Protein 1EVY (pdb70)

Foldseek 3Di:
DLAFAAEAEEEEEDPALQSQLLQLLLVQRYQAYEYADQDPVQLVVDVVQCHNCPHHPPFRHDPRYGYDNDPCVRCPRHLEYEYAPEPACQLVCCVPPCPVVLVCCVVVVRQYEYEHAFAHQPPRHTVQVSVCVRHPLLSYKYKAFACDRNCSNVLAADEIEIEGLPQVSRVNVQSNSQHPVRRYHYHTDHFPLLLRLQRQLLLLLLLLLLLCVLQPHDDVVLVVSLVLQLVLSVQLCVLVPTPSPCSPPRSRSRNSSNSNPPCVAPSNVNSSCLSVPDAQVVVVCPDRSSLVRLPSVVVSCVVSVRDRLSSVLSNCVNPVVDRSVVSVVVSVPPDDDDSPDDDPPD

Organism: Leishmania mexicana (NCBI:txid5665)

Secondary structure (DSSP, 8-state):
------EEEEEEE--SHHHHHHHHHHTTTEEEEEEE-S-HHHHHHHHHHTB-TTTSTTPBPPTTEEEES-HHHHHTT-SSEEE---HHHHHHHHHHH-HHHHHHHHHHT--EEE---S--TTT---HHHHHTTTS-GGGEEEEESS--HHHHHTT--EEEEEE-SSHHHHHHHHHHHS-TTSSEEEEEES-HHHHHHHHHHHHHHHHHHHHHHHTT--HHHHHHHHHHHHHHHHHHHHHTT---TTTTSIIIIIHHHHHHT-TTSHHHHHHHHHHTT--HHHHH----HHHHHHHHHHHHHHHHT---HHHHHHHHHHHS---HHHHHHHHGGG-S-------S--

Structure (mmCIF, N/CA/C/O backbone):
data_1EVY
#
_entry.id   1EVY
#
_cell.length_a   70.320
_cell.length_b   70.320
_cell.length_c   210.115
_cell.angle_alpha   90.00
_cell.angle_beta   90.00
_cell.angle_gamma   90.00
#
_symmetry.space_group_name_H-M   'P 41 21 2'
#
loop_
_entity.id
_entity.type
_entity.pdbx_description
1 polymer 'GLYCEROL-3-PHOSPHATE DEHYDROGENASE'
2 non-polymer PENTADECANE
3 water water
#
loop_
_atom_site.group_PDB
_atom_site.id
_atom_site.type_symbol
_atom_site.label_atom_id
_atom_site.label_alt_id
_atom_site.label_comp_id
_atom_site.label_asym_id
_atom_site.label_entity_id
_atom_site.label_seq_id
_atom_site.pdbx_PDB_ins_code
_atom_site.Cartn_x
_atom_site.Cartn_y
_atom_site.Cartn_z
_atom_site.occupancy
_atom_site.B_iso_or_equiv
_atom_site.auth_seq_id
_atom_site.auth_comp_id
_atom_site.auth_asym_id
_atom_site.auth_atom_id
_atom_site.pdbx_PDB_model_num
ATOM 1 N N . LYS A 1 9 ? 70.856 45.190 19.728 1.00 91.03 9 LYS A N 1
ATOM 2 C CA . LYS A 1 9 ? 70.537 43.963 20.463 1.00 88.61 9 LYS A CA 1
ATOM 3 C C . LYS A 1 9 ? 69.213 43.312 20.021 1.00 79.02 9 LYS A C 1
ATOM 4 O O . LYS A 1 9 ? 68.114 43.794 20.356 1.00 71.18 9 LYS A O 1
ATOM 7 N N . ASP A 1 10 ? 69.330 42.203 19.271 1.00 74.42 10 ASP A N 1
ATOM 8 C CA . ASP A 1 10 ? 68.153 41.487 18.788 1.00 76.63 10 ASP A CA 1
ATOM 9 C C . ASP A 1 10 ? 67.613 40.509 19.816 1.00 74.78 10 ASP A C 1
ATOM 10 O O . ASP A 1 10 ? 66.674 39.739 19.533 1.00 79.93 10 ASP A O 1
ATOM 15 N N . GLU A 1 11 ? 68.224 40.589 20.998 1.00 53.77 11 GLU A N 1
ATOM 16 C CA . GLU A 1 11 ? 67.890 39.761 22.128 1.00 50.27 11 GLU A CA 1
ATOM 17 C C . GLU A 1 11 ? 66.594 40.206 22.792 1.00 36.14 11 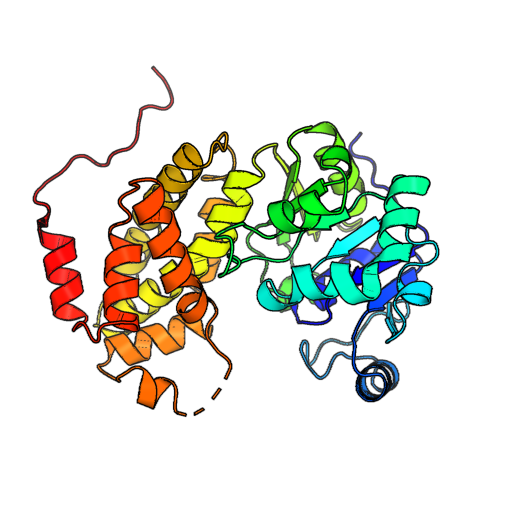GLU A C 1
ATOM 18 O O . GLU A 1 11 ? 66.417 41.347 23.236 1.00 39.98 11 GLU A O 1
ATOM 24 N N . LEU A 1 12 ? 65.641 39.291 22.899 1.00 31.09 12 LEU A N 1
ATOM 25 C CA . LEU A 1 12 ? 64.365 39.670 23.494 1.00 34.86 12 LEU A CA 1
ATOM 26 C C . LEU A 1 12 ? 64.505 40.054 24.955 1.00 43.51 12 LEU A C 1
ATOM 27 O O . LEU A 1 12 ? 65.514 39.757 25.559 1.00 45.95 12 LEU A O 1
ATOM 32 N N . LEU A 1 13 ? 63.455 40.642 25.513 1.00 34.74 13 LEU A N 1
ATOM 33 C CA . LEU A 1 13 ? 63.432 40.979 26.895 1.00 33.65 13 LEU A CA 1
ATOM 34 C C . LEU A 1 13 ? 62.196 40.402 27.438 1.00 36.20 13 LEU A C 1
ATOM 35 O O . LEU A 1 13 ? 61.130 40.568 26.839 1.00 31.28 13 LEU A O 1
ATOM 40 N N . TYR A 1 14 ? 62.351 39.719 28.588 1.00 34.65 14 TYR A N 1
ATOM 41 C CA . TYR A 1 14 ? 61.214 39.099 29.292 1.00 28.82 14 TYR A CA 1
ATOM 42 C C . TYR A 1 14 ? 60.963 39.879 30.564 1.00 36.02 14 TYR A C 1
ATOM 43 O O . TYR A 1 14 ? 61.913 40.378 31.131 1.00 39.64 14 TYR A O 1
ATOM 52 N N . LEU A 1 15 ? 59.736 39.941 31.026 1.00 33.75 15 LEU A N 1
ATOM 53 C CA . LEU A 1 15 ? 59.439 40.706 32.213 1.00 35.45 15 LEU A CA 1
ATOM 54 C C . LEU A 1 15 ? 58.597 39.908 33.198 1.00 38.80 15 LEU A C 1
ATOM 55 O O . LEU A 1 15 ? 58.054 38.825 32.866 1.00 36.83 15 LEU A O 1
ATOM 60 N N . ASN A 1 16 ? 58.422 40.487 34.427 1.00 32.12 16 ASN A N 1
ATOM 61 C CA . ASN A 1 16 ? 57.562 39.869 35.437 1.00 29.91 16 ASN A CA 1
ATOM 62 C C . ASN A 1 16 ? 56.136 40.227 35.263 1.00 36.36 16 ASN A C 1
ATOM 63 O O . ASN A 1 16 ? 55.205 39.346 35.381 1.00 40.61 16 ASN A O 1
ATOM 68 N N . LYS A 1 17 ? 55.942 41.556 34.984 1.00 32.95 17 LYS A N 1
ATOM 69 C CA . LYS A 1 17 ? 54.533 41.908 34.871 1.00 34.06 17 LYS A CA 1
ATOM 70 C C . LYS A 1 17 ? 54.305 43.006 33.819 1.00 27.15 17 LYS A C 1
ATOM 71 O O . LYS A 1 17 ? 55.228 43.780 33.556 1.00 28.58 17 LYS A O 1
ATOM 77 N N . ALA A 1 18 ? 53.083 42.953 33.305 1.00 28.79 18 ALA A N 1
ATOM 78 C CA . ALA A 1 18 ? 52.620 43.909 32.350 1.00 35.60 18 ALA A CA 1
ATOM 79 C C . ALA A 1 18 ? 51.172 44.091 32.607 1.00 29.86 18 ALA A C 1
ATOM 80 O O . ALA A 1 18 ? 50.473 43.158 33.032 1.00 31.98 18 ALA A O 1
ATOM 82 N N . VAL A 1 19 ? 50.697 45.324 32.354 1.00 23.27 19 VAL A N 1
ATOM 83 C CA . VAL A 1 19 ? 49.253 45.493 32.531 1.00 25.01 19 VAL A CA 1
ATOM 84 C C . VAL A 1 19 ? 48.734 46.198 31.248 1.00 24.67 19 VAL A C 1
ATOM 85 O O . VAL A 1 19 ? 49.472 47.005 30.609 1.00 30.51 19 VAL A O 1
ATOM 89 N N . VAL A 1 20 ? 47.498 45.912 30.981 1.00 24.07 20 VAL A N 1
ATOM 90 C CA . VAL A 1 20 ? 46.850 46.452 29.860 1.00 26.05 20 VAL A CA 1
ATOM 91 C C . VAL A 1 20 ? 45.608 47.138 30.340 1.00 31.54 20 VAL A C 1
ATOM 92 O O . VAL A 1 20 ? 44.709 46.444 30.791 1.00 31.53 20 VAL A O 1
ATOM 96 N N . PHE A 1 21 ? 45.526 48.477 30.171 1.00 29.29 21 PHE A N 1
ATOM 97 C CA . PHE A 1 21 ? 44.290 49.156 30.493 1.00 30.42 21 PHE A CA 1
ATOM 98 C C . PHE A 1 21 ? 43.416 49.186 29.234 1.00 36.88 21 PHE A C 1
ATOM 99 O O . PHE A 1 21 ? 43.665 49.916 28.230 1.00 35.52 21 PHE A O 1
ATOM 107 N N . GLY A 1 22 ? 42.354 48.412 29.253 1.00 34.49 22 GLY A N 1
ATOM 108 C CA . GLY A 1 22 ? 41.474 48.362 28.082 1.00 37.80 22 GLY A CA 1
ATOM 109 C C . GLY A 1 22 ? 41.308 46.866 27.747 1.00 43.25 22 GLY A C 1
ATOM 110 O O . GLY A 1 22 ? 42.279 46.129 27.527 1.00 39.86 22 GLY A O 1
ATOM 111 N N . SER A 1 23 ? 40.065 46.416 27.790 1.00 34.34 23 SER A N 1
ATOM 112 C CA . SER A 1 23 ? 39.752 45.022 27.673 1.00 35.74 23 SER A CA 1
ATOM 113 C C . SER A 1 23 ? 39.004 44.671 26.411 1.00 41.68 23 SER A C 1
ATOM 114 O O . SER A 1 23 ? 38.269 43.670 26.373 1.00 41.72 23 SER A O 1
ATOM 117 N N . GLY A 1 24 ? 39.127 45.483 25.367 1.00 37.05 24 GLY A N 1
ATOM 118 C CA . GLY A 1 24 ? 38.389 45.106 24.154 1.00 36.41 24 GLY A CA 1
ATOM 119 C C . GLY A 1 24 ? 39.221 44.066 23.403 1.00 35.56 24 GLY A C 1
ATOM 120 O O . GLY A 1 24 ? 40.278 43.611 23.886 1.00 32.23 24 GLY A O 1
ATOM 121 N N . ALA A 1 25 ? 38.788 43.727 22.193 1.00 34.11 25 ALA A N 1
ATOM 122 C CA . ALA A 1 25 ? 39.505 42.733 21.390 1.00 30.58 25 ALA A CA 1
ATOM 123 C C . ALA A 1 25 ? 41.014 42.887 21.235 1.00 27.47 25 ALA A C 1
ATOM 124 O O . ALA A 1 25 ? 41.865 41.988 21.472 1.00 32.09 25 ALA A O 1
ATOM 126 N N . PHE A 1 26 ? 41.424 44.099 20.827 1.00 23.34 26 PHE A N 1
ATOM 127 C CA . PHE A 1 26 ? 42.847 44.318 20.611 1.00 24.07 26 PHE A CA 1
ATOM 128 C C . PHE A 1 26 ? 43.668 44.277 21.899 1.00 24.05 26 PHE A C 1
ATOM 129 O O . PHE A 1 26 ? 44.792 43.731 21.928 1.00 27.86 26 PHE A O 1
ATOM 137 N N . GLY A 1 27 ? 43.083 44.914 22.979 1.00 26.31 27 GLY A N 1
ATOM 138 C CA . GLY A 1 27 ? 43.796 44.902 24.241 1.00 24.91 27 GLY A CA 1
ATOM 139 C C . GLY A 1 27 ? 43.951 43.445 24.692 1.00 28.09 27 GLY A C 1
ATOM 140 O O . GLY A 1 27 ? 45.028 42.999 25.075 1.00 31.75 27 GLY A O 1
ATOM 141 N N . THR A 1 28 ? 42.868 42.694 24.632 1.00 27.73 28 THR A N 1
ATOM 142 C CA . THR A 1 28 ? 42.961 41.283 24.987 1.00 29.04 28 THR A CA 1
ATOM 143 C C . THR A 1 28 ? 43.962 40.535 24.060 1.00 39.68 28 THR A C 1
ATOM 144 O O . THR A 1 28 ? 44.832 39.742 24.537 1.00 32.29 28 THR A O 1
ATOM 148 N N . ALA A 1 29 ? 43.925 40.822 22.718 1.00 27.60 29 ALA A N 1
ATOM 149 C CA . ALA A 1 29 ? 44.883 40.099 21.879 1.00 26.61 29 ALA A CA 1
ATOM 150 C C . ALA A 1 29 ? 46.277 40.394 22.301 1.00 25.51 29 ALA A C 1
ATOM 151 O O . ALA A 1 29 ? 47.179 39.560 22.256 1.00 27.66 29 ALA A O 1
ATOM 153 N N . LEU A 1 30 ? 46.494 41.689 22.652 1.00 25.57 30 LEU A N 1
ATOM 154 C CA . LEU A 1 30 ? 47.815 42.104 23.077 1.00 26.28 30 LEU A CA 1
ATOM 155 C C . LEU A 1 30 ? 48.295 41.507 24.410 1.00 25.70 30 LEU A C 1
ATOM 156 O O . LEU A 1 30 ? 49.515 41.315 24.672 1.00 26.52 30 LEU A O 1
ATOM 161 N N . ALA A 1 31 ? 47.322 41.172 25.235 1.00 28.48 31 ALA A N 1
ATOM 162 C CA . ALA A 1 31 ? 47.612 40.491 26.538 1.00 32.99 31 ALA A CA 1
ATOM 163 C C . ALA A 1 31 ? 48.138 39.093 26.213 1.00 31.68 31 ALA A C 1
ATOM 164 O O . ALA A 1 31 ? 49.147 38.584 26.759 1.00 31.21 31 ALA A O 1
ATOM 166 N N . MET A 1 32 ? 47.433 38.518 25.213 1.00 26.63 32 MET A N 1
ATOM 167 C CA . MET A 1 32 ? 47.858 37.204 24.744 1.00 25.55 32 MET A CA 1
ATOM 168 C C . MET A 1 32 ? 49.296 37.244 24.318 1.00 28.02 32 MET A C 1
ATOM 169 O O . MET A 1 32 ? 50.070 36.382 24.689 1.00 25.86 32 MET A O 1
ATOM 174 N N . VAL A 1 33 ? 49.660 38.303 23.543 1.00 26.53 33 VAL A N 1
ATOM 175 C CA . VAL A 1 33 ? 51.032 38.424 23.129 1.00 23.97 33 VAL A CA 1
ATOM 176 C C . VAL A 1 33 ? 51.928 38.556 24.342 1.00 29.59 33 VAL A C 1
ATOM 177 O O . VAL A 1 33 ? 52.987 37.970 24.440 1.00 28.31 33 VAL A O 1
ATOM 181 N N . LEU A 1 34 ? 51.555 39.422 25.237 1.00 35.33 34 LEU A N 1
ATOM 182 C CA . LEU A 1 34 ? 52.423 39.655 26.383 1.00 35.22 34 LEU A CA 1
ATOM 183 C C . LEU A 1 34 ? 52.474 38.424 27.286 1.00 32.69 34 LEU A C 1
ATOM 184 O O . LEU A 1 34 ? 53.468 38.184 27.939 1.00 30.68 34 LEU A O 1
ATOM 189 N N . SER A 1 35 ? 51.404 37.674 27.315 1.00 27.17 35 SER A N 1
ATOM 190 C CA . SER A 1 35 ? 51.488 36.509 28.181 1.00 31.06 35 SER A CA 1
ATOM 191 C C . SER A 1 35 ? 52.651 35.606 27.868 1.00 32.73 35 SER A C 1
ATOM 192 O O . SER A 1 35 ? 52.984 34.735 28.637 1.00 33.25 35 SER A O 1
ATOM 195 N N . LYS A 1 36 ? 53.319 35.802 26.754 1.00 33.59 36 LYS A N 1
ATOM 196 C CA . LYS A 1 36 ? 54.467 34.953 26.363 1.00 35.88 36 LYS A CA 1
ATOM 197 C C . LYS A 1 36 ? 55.778 35.596 26.603 1.00 31.00 36 LYS A C 1
ATOM 198 O O . LYS A 1 36 ? 56.817 35.038 26.273 1.00 26.36 36 LYS A O 1
ATOM 204 N N . LYS A 1 37 ? 55.740 36.817 27.130 1.00 27.59 37 LYS A N 1
ATOM 205 C CA . LYS A 1 37 ? 57.011 37.467 27.335 1.00 27.18 37 LYS A CA 1
ATOM 206 C C . LYS A 1 37 ? 57.139 37.983 28.763 1.00 28.09 37 LYS A C 1
ATOM 207 O O . LYS A 1 37 ? 58.185 38.446 29.117 1.00 30.20 37 LYS A O 1
ATOM 213 N N . CYS A 1 38 ? 56.005 37.876 29.484 1.00 35.89 38 CYS A N 1
ATOM 214 C CA . CYS A 1 38 ? 55.766 38.328 30.837 1.00 37.38 38 CYS A CA 1
ATOM 215 C C . CYS A 1 38 ? 55.177 37.250 31.737 1.00 40.18 38 CYS A C 1
ATOM 216 O O . CYS A 1 38 ? 54.100 36.728 31.472 1.00 40.56 38 CYS A O 1
ATOM 219 N N . ARG A 1 39 ? 55.791 37.033 32.889 1.00 34.48 39 ARG A N 1
ATOM 220 C CA . ARG A 1 39 ? 55.225 36.054 33.787 1.00 29.31 39 ARG A CA 1
ATOM 221 C C . ARG A 1 39 ? 53.781 36.314 34.106 1.00 32.29 39 ARG A C 1
ATOM 222 O O . ARG A 1 39 ? 52.860 35.448 34.090 1.00 32.88 39 ARG A O 1
ATOM 230 N N . GLU A 1 40 ? 53.520 37.587 34.363 1.00 32.08 40 GLU A N 1
ATOM 231 C CA . GLU A 1 40 ? 52.146 37.840 34.698 1.00 32.00 40 GLU A CA 1
ATOM 232 C C . GLU A 1 40 ? 51.562 38.992 33.880 1.00 34.38 40 GLU A C 1
ATOM 233 O O . GLU A 1 40 ? 52.250 39.936 33.602 1.00 30.17 40 GLU A O 1
ATOM 239 N N . VAL A 1 41 ? 50.277 38.935 33.606 1.00 35.29 41 VAL A N 1
ATOM 240 C CA . VAL A 1 41 ? 49.684 40.008 32.860 1.00 32.84 41 VAL A CA 1
ATOM 241 C C . VAL A 1 41 ? 48.320 40.373 33.374 1.00 31.13 41 VAL A C 1
ATOM 242 O O . VAL A 1 41 ? 47.394 39.537 33.409 1.00 36.78 41 VAL A O 1
ATOM 246 N N . CYS A 1 42 ? 48.143 41.657 33.682 1.00 30.18 42 CYS A N 1
ATOM 247 C CA . CYS A 1 42 ? 46.778 41.979 34.058 1.00 38.36 42 CYS A CA 1
ATOM 248 C C . CYS A 1 42 ? 46.155 42.858 33.000 1.00 32.55 42 CYS A C 1
ATOM 249 O O . CYS A 1 42 ? 46.801 43.736 32.452 1.00 38.50 42 CYS A O 1
ATOM 252 N N . VAL A 1 43 ? 44.882 42.700 32.917 1.00 26.40 43 VAL A N 1
ATOM 253 C CA . VAL A 1 43 ? 44.069 43.436 32.072 1.00 32.49 43 VAL A CA 1
ATOM 254 C C . VAL A 1 43 ? 42.987 44.130 32.905 1.00 45.69 43 VAL A C 1
ATOM 255 O O . VAL A 1 43 ? 42.110 43.450 33.439 1.00 42.11 43 VAL A O 1
ATOM 259 N N . TRP A 1 44 ? 43.023 45.484 32.960 1.00 41.87 44 TRP A N 1
ATOM 260 C CA . TRP A 1 44 ? 42.044 46.301 33.682 1.00 38.23 44 TRP A CA 1
ATOM 261 C C . TRP A 1 44 ? 40.713 46.450 32.957 1.00 39.04 44 TRP A C 1
ATOM 262 O O . TRP A 1 44 ? 40.654 46.792 31.786 1.00 39.33 44 TRP A O 1
ATOM 273 N N . HIS A 1 45 ? 39.611 46.171 33.615 1.00 32.87 45 HIS A N 1
ATOM 274 C CA . HIS A 1 45 ? 38.294 46.306 33.050 1.00 34.41 45 HIS A CA 1
ATOM 275 C C . HIS A 1 45 ? 37.354 46.852 34.145 1.00 57.52 45 HIS A C 1
ATOM 276 O O . HIS A 1 45 ? 37.243 46.246 35.177 1.00 61.35 45 HIS A O 1
ATOM 283 N N . MET A 1 46 ? 36.711 48.004 33.956 1.00 61.81 46 MET A N 1
ATOM 284 C CA . MET A 1 46 ? 35.839 48.656 34.933 1.00 64.32 46 MET A CA 1
ATOM 285 C C . MET A 1 46 ? 34.779 47.826 35.663 1.00 60.97 46 MET A C 1
ATOM 286 O O . MET A 1 46 ? 34.747 47.922 36.875 1.00 65.28 46 MET A O 1
ATOM 291 N N . ASN A 1 47 ? 33.913 47.045 34.989 1.00 45.48 47 ASN A N 1
ATOM 292 C CA . ASN A 1 47 ? 32.911 46.230 35.675 1.00 44.82 47 ASN A CA 1
ATOM 293 C C . ASN A 1 47 ? 33.439 44.922 36.319 1.00 56.22 47 ASN A C 1
ATOM 294 O O . ASN A 1 47 ? 33.809 43.916 35.669 1.00 53.31 47 ASN A O 1
ATOM 299 N N . GLU A 1 48 ? 33.405 44.920 37.654 1.00 61.31 48 GLU A N 1
ATOM 300 C CA . GLU A 1 48 ? 33.847 43.797 38.492 1.00 57.17 48 GLU A CA 1
ATOM 301 C C . GLU A 1 48 ? 33.021 42.591 38.193 1.00 50.58 48 GLU A C 1
ATOM 302 O O . GLU A 1 48 ? 33.430 41.445 38.061 1.00 48.71 48 GLU A O 1
ATOM 308 N N . GLU A 1 49 ? 31.783 42.862 38.103 1.00 43.87 49 GLU A N 1
ATOM 309 C CA . GLU A 1 49 ? 31.018 41.707 37.842 1.00 51.88 49 GLU A CA 1
ATOM 310 C C . GLU A 1 49 ? 31.472 40.977 36.578 1.00 61.27 49 GLU A C 1
ATOM 311 O O . GLU A 1 49 ? 31.485 39.744 36.573 1.00 59.16 49 GLU A O 1
ATOM 317 N N . GLU A 1 50 ? 31.825 41.774 35.524 1.00 57.34 50 GLU A N 1
ATOM 318 C CA . GLU A 1 50 ? 32.297 41.334 34.205 1.00 47.59 50 GLU A CA 1
ATOM 319 C C . GLU A 1 50 ? 33.667 40.767 34.346 1.00 47.52 50 GLU A C 1
ATOM 320 O O . GLU A 1 50 ? 33.963 39.684 33.807 1.00 50.31 50 GLU A O 1
ATOM 326 N N . VAL A 1 51 ? 34.476 41.450 35.153 1.00 42.32 51 VAL A N 1
ATOM 327 C CA . VAL A 1 51 ? 35.788 40.905 35.425 1.00 40.22 51 VAL A CA 1
ATOM 328 C C . VAL A 1 51 ? 35.675 39.465 35.910 1.00 55.34 51 VAL A C 1
ATOM 329 O O . VAL A 1 51 ? 36.563 38.655 35.718 1.00 56.55 51 VAL A O 1
ATOM 333 N N . ARG A 1 52 ? 34.566 39.140 36.573 1.00 58.71 52 ARG A N 1
ATOM 334 C CA . ARG A 1 52 ? 34.359 37.811 37.139 1.00 60.44 52 ARG A CA 1
ATOM 335 C C . ARG A 1 52 ? 34.032 36.738 36.149 1.00 54.66 52 ARG A C 1
ATOM 336 O O . ARG A 1 52 ? 34.648 35.650 36.091 1.00 45.69 52 ARG A O 1
ATOM 344 N N . LEU A 1 53 ? 32.985 37.096 35.444 1.00 44.94 53 LEU A N 1
ATOM 345 C CA . LEU A 1 53 ? 32.498 36.259 34.437 1.00 47.55 53 LEU A CA 1
ATOM 346 C C . LEU A 1 53 ? 33.643 35.853 33.542 1.00 57.14 53 LEU A C 1
ATOM 347 O O . LEU A 1 53 ? 33.808 34.687 33.214 1.00 59.43 53 LEU A O 1
ATOM 352 N N . VAL A 1 54 ? 34.422 36.836 33.137 1.00 50.51 54 VAL A N 1
ATOM 353 C CA . VAL A 1 54 ? 35.534 36.550 32.246 1.00 49.23 54 VAL A CA 1
ATOM 354 C C . VAL A 1 54 ? 36.583 35.652 32.883 1.00 50.25 54 VAL A C 1
ATOM 355 O O . VAL A 1 54 ? 37.065 34.668 32.339 1.00 51.88 54 VAL A O 1
ATOM 359 N N . ASN A 1 55 ? 37.007 35.995 34.046 1.00 52.90 55 ASN A N 1
ATOM 360 C CA . ASN A 1 55 ? 38.029 35.165 34.649 1.00 53.37 55 ASN A CA 1
ATOM 361 C C . ASN A 1 55 ? 37.488 33.759 34.946 1.00 59.00 55 ASN A C 1
ATOM 362 O O . ASN A 1 55 ? 38.275 32.801 35.055 1.00 50.13 55 ASN A O 1
ATOM 367 N N . GLU A 1 56 ? 36.161 33.638 35.127 1.00 59.66 56 GLU A N 1
ATOM 368 C CA . GLU A 1 56 ? 35.685 32.306 35.413 1.00 65.88 56 GLU A CA 1
ATOM 369 C C . GLU A 1 56 ? 35.891 31.523 34.151 1.00 67.31 56 GLU A C 1
ATOM 370 O O . GLU A 1 56 ? 36.563 30.489 34.118 1.00 69.88 56 GLU A O 1
ATOM 376 N N . LYS A 1 57 ? 35.286 32.071 33.113 1.00 55.62 57 LYS A N 1
ATOM 377 C CA . LYS A 1 57 ? 35.344 31.444 31.829 1.00 50.48 57 LYS A CA 1
ATOM 378 C C . LYS A 1 57 ? 36.730 31.220 31.231 1.00 49.46 57 LYS A C 1
ATOM 379 O O . LYS A 1 57 ? 36.796 30.385 30.343 1.00 58.50 57 LYS A O 1
ATOM 385 N N . ARG A 1 58 ? 37.812 31.903 31.678 1.00 43.45 58 ARG A N 1
ATOM 386 C CA . ARG A 1 58 ? 39.129 31.753 31.042 1.00 41.34 58 ARG A CA 1
ATOM 387 C C . ARG A 1 58 ? 39.119 32.287 29.578 1.00 47.38 58 ARG A C 1
ATOM 388 O O . ARG A 1 58 ? 39.966 31.921 28.745 1.00 47.60 58 ARG A O 1
ATOM 396 N N . GLU A 1 59 ? 38.114 33.128 29.265 1.00 40.42 59 GLU A N 1
ATOM 397 C CA . GLU A 1 59 ? 37.908 33.691 27.956 1.00 36.53 59 GLU A CA 1
ATOM 398 C C . GLU A 1 59 ? 37.196 35.052 28.009 1.00 46.98 59 GLU A C 1
ATOM 399 O O . GLU A 1 59 ? 36.288 35.238 28.779 1.00 50.53 59 GLU A O 1
ATOM 405 N N . ASN A 1 60 ? 37.589 36.055 27.204 1.00 42.66 60 ASN A N 1
ATOM 406 C CA . ASN A 1 60 ? 36.896 37.336 27.201 1.00 33.53 60 ASN A CA 1
ATOM 407 C C . ASN A 1 60 ? 35.663 37.208 26.349 1.00 44.51 60 ASN A C 1
ATOM 408 O O . ASN A 1 60 ? 35.680 37.474 25.137 1.00 46.83 60 ASN A O 1
ATOM 413 N N . VAL A 1 61 ? 34.564 36.795 26.971 1.00 45.59 61 VAL A N 1
ATOM 414 C CA . VAL A 1 61 ? 33.345 36.602 26.200 1.00 48.85 61 VAL A CA 1
ATOM 415 C C . VAL A 1 61 ? 32.675 37.867 25.836 1.00 53.81 61 VAL A C 1
ATOM 416 O O . VAL A 1 61 ? 31.669 37.874 25.133 1.00 50.51 61 VAL A O 1
ATOM 420 N N . LEU A 1 62 ? 33.224 38.933 26.352 1.00 52.58 62 LEU A N 1
ATOM 421 C CA . LEU A 1 62 ? 32.623 40.181 26.009 1.00 56.36 62 LEU A CA 1
ATOM 422 C C . LEU A 1 62 ? 33.151 40.676 24.676 1.00 58.94 62 LEU A C 1
ATOM 423 O O . LEU A 1 62 ? 32.352 41.027 23.826 1.00 60.15 62 LEU A O 1
ATOM 428 N N . PHE A 1 63 ? 34.485 40.692 24.489 1.00 52.46 63 PHE A N 1
ATOM 429 C CA . PHE A 1 63 ? 35.097 41.220 23.274 1.00 50.94 63 PHE A CA 1
ATOM 430 C C . PHE A 1 63 ? 36.023 40.347 22.495 1.00 50.10 63 PHE A C 1
ATOM 431 O O . PHE A 1 63 ? 36.532 40.750 21.461 1.00 47.28 63 PHE A O 1
ATOM 439 N N . LEU A 1 64 ? 36.301 39.179 22.979 1.00 42.79 64 LEU A N 1
ATOM 440 C CA . LEU A 1 64 ? 37.206 38.354 22.210 1.00 38.43 64 LEU A CA 1
ATOM 441 C C . LEU A 1 64 ? 36.714 36.921 22.324 1.00 35.36 64 LEU A C 1
ATOM 442 O O . LEU A 1 64 ? 37.459 36.038 22.722 1.00 36.56 64 LEU A O 1
ATOM 447 N N . LYS A 1 65 ? 35.439 36.706 22.027 1.00 38.34 65 LYS A N 1
ATOM 448 C CA . LYS A 1 65 ? 34.861 35.352 22.121 1.00 44.01 65 LYS A CA 1
ATOM 449 C C . LYS A 1 65 ? 35.551 34.295 21.279 1.00 49.03 65 LYS A C 1
ATOM 450 O O . LYS A 1 65 ? 36.004 34.543 20.165 1.00 46.23 65 LYS A O 1
ATOM 456 N N . GLY A 1 66 ? 35.608 33.091 21.839 1.00 44.71 66 GLY A N 1
ATOM 457 C CA . GLY A 1 66 ? 36.263 31.954 21.213 1.00 42.03 66 GLY A CA 1
ATOM 458 C C . GLY A 1 66 ? 37.771 31.818 21.553 1.00 44.27 66 GLY A C 1
ATOM 459 O O . GLY A 1 66 ? 38.417 30.816 21.294 1.00 48.59 66 GLY A O 1
ATOM 460 N N . VAL A 1 67 ? 38.394 32.813 22.136 1.00 37.75 67 VAL A N 1
ATOM 461 C CA . VAL A 1 67 ? 39.788 32.653 22.441 1.00 37.21 67 VAL A CA 1
ATOM 462 C C . VAL A 1 67 ? 39.990 32.335 23.912 1.00 45.04 67 VAL A C 1
ATOM 463 O O . VAL A 1 67 ? 39.619 33.061 24.821 1.00 41.82 67 VAL A O 1
ATOM 467 N N . GLN A 1 68 ? 40.621 31.234 24.150 1.00 44.32 68 GLN A N 1
ATOM 468 C CA . GLN A 1 68 ? 40.821 30.891 25.487 1.00 39.33 68 GLN A CA 1
ATOM 469 C C . GLN A 1 68 ? 42.020 31.599 25.927 1.00 33.82 68 GLN A C 1
ATOM 470 O O . GLN A 1 68 ? 43.059 31.523 25.271 1.00 33.04 68 GLN A O 1
ATOM 476 N N . LEU A 1 69 ? 41.879 32.256 27.067 1.00 30.79 69 LEU A N 1
ATOM 477 C CA . LEU A 1 69 ? 42.988 33.008 27.577 1.00 31.98 69 LEU A CA 1
ATOM 478 C C . LEU A 1 69 ? 44.103 32.227 28.163 1.00 39.48 69 LEU A C 1
ATOM 479 O O . LEU A 1 69 ? 43.898 31.214 28.797 1.00 44.52 69 LEU A O 1
ATOM 484 N N . ALA A 1 70 ? 45.290 32.771 28.060 1.00 33.27 70 ALA A N 1
ATOM 485 C CA . ALA A 1 70 ? 46.383 32.120 28.692 1.00 33.42 70 ALA A CA 1
ATOM 486 C C . ALA A 1 70 ? 46.109 32.159 30.193 1.00 48.38 70 ALA A C 1
ATOM 487 O O . ALA A 1 70 ? 45.524 33.125 30.696 1.00 47.72 70 ALA A O 1
ATOM 489 N N . SER A 1 71 ? 46.611 31.144 30.897 1.00 46.85 71 SER A N 1
ATOM 490 C CA . SER A 1 71 ? 46.461 30.991 32.345 1.00 44.39 71 SER A CA 1
ATOM 491 C C . SER A 1 71 ? 47.067 32.160 33.104 1.00 44.42 71 SER A C 1
ATOM 492 O O . SER A 1 71 ? 46.564 32.510 34.170 1.00 41.53 71 SER A O 1
ATOM 495 N N . ASN A 1 72 ? 48.161 32.725 32.586 1.00 38.04 72 ASN A N 1
ATOM 496 C CA . ASN A 1 72 ? 48.811 33.862 33.229 1.00 33.65 72 ASN A CA 1
ATOM 497 C C . ASN A 1 72 ? 48.152 35.271 32.969 1.00 31.47 72 ASN A C 1
ATOM 498 O O . ASN A 1 72 ? 48.727 36.316 33.265 1.00 35.89 72 ASN A O 1
ATOM 503 N N . ILE A 1 73 ? 46.938 35.271 32.472 1.00 29.69 73 ILE A N 1
ATOM 504 C CA . ILE A 1 73 ? 46.264 36.481 32.210 1.00 33.69 73 ILE A CA 1
ATOM 505 C C . ILE A 1 73 ? 45.159 36.657 33.212 1.00 39.26 73 ILE A C 1
ATOM 506 O O . ILE A 1 73 ? 44.291 35.819 33.307 1.00 36.07 73 ILE A O 1
ATOM 511 N N . THR A 1 74 ? 45.099 37.810 33.865 1.00 41.82 74 THR A N 1
ATOM 512 C CA . THR A 1 74 ? 43.976 37.984 34.763 1.00 39.80 74 THR A CA 1
ATOM 513 C C . THR A 1 74 ? 43.371 39.359 34.658 1.00 34.00 74 THR A C 1
ATOM 514 O O . THR A 1 74 ? 44.067 40.337 34.751 1.00 40.68 74 THR A O 1
ATOM 518 N N . PHE A 1 75 ? 42.078 39.366 34.531 1.00 31.68 75 PHE A N 1
ATOM 519 C CA . PHE A 1 75 ? 41.275 40.554 34.502 1.00 36.13 75 PHE A CA 1
ATOM 520 C C . PHE A 1 75 ? 40.997 41.060 35.930 1.00 53.93 75 PHE A C 1
ATOM 521 O O . PHE A 1 75 ? 40.711 40.326 36.867 1.00 49.90 75 PHE A O 1
ATOM 529 N N . THR A 1 76 ? 41.030 42.354 36.079 1.00 51.63 76 THR A N 1
ATOM 530 C CA . THR A 1 76 ? 40.778 42.968 37.325 1.00 44.44 76 THR A CA 1
ATOM 531 C C . THR A 1 76 ? 40.106 44.309 37.168 1.00 51.77 76 THR A C 1
ATOM 532 O O . THR A 1 76 ? 40.456 45.087 36.264 1.00 41.45 76 THR A O 1
ATOM 536 N N . SER A 1 77 ? 39.203 44.619 38.108 1.00 44.49 77 SER A N 1
ATOM 537 C CA . SER A 1 77 ? 38.569 45.931 38.132 1.00 40.85 77 SER A CA 1
ATOM 538 C C . SER A 1 77 ? 39.336 46.931 38.993 1.00 44.61 77 SER A C 1
ATOM 539 O O . SER A 1 77 ? 38.933 48.077 39.126 1.00 47.25 77 SER A O 1
ATOM 542 N N . ASP A 1 78 ? 40.489 46.561 39.523 1.00 42.60 78 ASP A N 1
ATOM 543 C CA . ASP A 1 78 ? 41.206 47.482 40.367 1.00 43.70 78 ASP A CA 1
ATOM 544 C C . ASP A 1 78 ? 42.435 48.108 39.781 1.00 47.13 78 ASP A C 1
ATOM 545 O O . ASP A 1 78 ? 43.509 47.468 39.677 1.00 42.59 78 ASP A O 1
ATOM 550 N N . VAL A 1 79 ? 42.310 49.407 39.477 1.00 38.46 79 VAL A N 1
ATOM 551 C CA . VAL A 1 79 ? 43.451 50.070 38.878 1.00 32.41 79 VAL A CA 1
ATOM 552 C C . VAL A 1 79 ? 44.761 49.847 39.512 1.00 37.89 79 VAL A C 1
ATOM 553 O O . VAL A 1 79 ? 45.740 49.587 38.849 1.00 42.93 79 VAL A O 1
ATOM 557 N N . GLU A 1 80 ? 44.812 50.012 40.823 1.00 43.34 80 GLU A N 1
ATOM 558 C CA . GLU A 1 80 ? 46.079 49.948 41.544 1.00 42.79 80 GLU A CA 1
ATOM 559 C C . GLU A 1 80 ? 46.715 48.604 41.559 1.00 39.03 80 GLU A C 1
ATOM 560 O O . GLU A 1 80 ? 47.948 48.455 41.440 1.00 38.04 80 GLU A O 1
ATOM 566 N N . LYS A 1 81 ? 45.835 47.643 41.755 1.00 38.21 81 LYS A N 1
ATOM 567 C CA . LYS A 1 81 ? 46.322 46.280 41.741 1.00 45.70 81 LYS A CA 1
ATOM 568 C C . LYS A 1 81 ? 46.743 46.023 40.303 1.00 49.19 81 LYS A C 1
ATOM 569 O O . LYS A 1 81 ? 47.814 45.534 40.045 1.00 49.43 81 LYS A O 1
ATOM 575 N N . ALA A 1 82 ? 45.890 46.415 39.373 1.00 42.06 82 ALA A N 1
ATOM 576 C CA . ALA A 1 82 ? 46.233 46.251 37.969 1.00 40.78 82 ALA A CA 1
ATOM 577 C C . ALA A 1 82 ? 47.628 46.739 37.680 1.00 31.43 82 ALA A C 1
ATOM 578 O O . ALA A 1 82 ? 48.537 46.031 37.184 1.00 33.80 82 ALA A O 1
ATOM 580 N N . TYR A 1 83 ? 47.948 47.964 38.016 1.00 34.21 83 TYR A N 1
ATOM 581 C CA . TYR A 1 83 ? 49.305 48.275 37.596 1.00 31.16 83 TYR A CA 1
ATOM 582 C C . TYR A 1 83 ? 50.413 48.017 38.527 1.00 40.56 83 TYR A C 1
ATOM 583 O O . TYR A 1 83 ? 51.618 48.250 38.252 1.00 40.86 83 TYR A O 1
ATOM 592 N N . ASN A 1 84 ? 50.011 47.643 39.719 1.00 45.51 84 ASN A N 1
ATOM 593 C CA . ASN A 1 84 ? 51.042 47.455 40.706 1.00 43.27 84 ASN A CA 1
ATOM 594 C C . ASN A 1 84 ? 52.201 46.533 40.286 1.00 36.01 84 ASN A C 1
ATOM 595 O O . ASN A 1 84 ? 52.015 45.341 39.983 1.00 43.37 84 ASN A O 1
ATOM 600 N N . GLY A 1 85 ? 53.437 47.021 40.229 1.00 32.65 85 GLY A N 1
ATOM 601 C CA . GLY A 1 85 ? 54.487 46.100 39.835 1.00 31.68 85 GLY A CA 1
ATOM 602 C C . GLY A 1 85 ? 54.651 45.927 38.308 1.00 48.68 85 GLY A C 1
ATOM 603 O O . GLY A 1 85 ? 55.615 45.317 37.876 1.00 49.15 85 GLY A O 1
ATOM 604 N N . ALA A 1 86 ? 53.765 46.484 37.458 1.00 41.99 86 ALA A N 1
ATOM 605 C CA . ALA A 1 86 ? 53.946 46.330 35.995 1.00 33.38 86 ALA A CA 1
ATOM 606 C C . ALA A 1 86 ? 55.242 46.943 35.504 1.00 28.53 86 ALA A C 1
ATOM 607 O O . ALA A 1 86 ? 55.659 47.992 35.960 1.00 34.84 86 ALA A O 1
ATOM 609 N N . GLU A 1 87 ? 55.958 46.295 34.564 1.00 24.80 87 GLU A N 1
ATOM 610 C CA . GLU A 1 87 ? 57.164 46.831 34.010 1.00 25.98 87 GLU A CA 1
ATOM 611 C C . GLU A 1 87 ? 56.917 47.368 32.570 1.00 31.72 87 GLU A C 1
ATOM 612 O O . GLU A 1 87 ? 57.814 47.828 31.886 1.00 31.74 87 GLU A O 1
ATOM 618 N N . ILE A 1 88 ? 55.675 47.311 32.139 1.00 29.18 88 ILE A N 1
ATOM 619 C CA . ILE A 1 88 ? 55.213 47.878 30.840 1.00 29.09 88 ILE A CA 1
ATOM 620 C C . ILE A 1 88 ? 53.741 48.110 31.022 1.00 27.48 88 ILE A C 1
ATOM 621 O O . ILE A 1 88 ? 52.967 47.289 31.600 1.00 30.19 88 ILE A O 1
ATOM 626 N N . ILE A 1 89 ? 53.302 49.276 30.517 1.00 28.40 89 ILE A N 1
ATOM 627 C CA . ILE A 1 89 ? 51.864 49.590 30.623 1.00 26.82 89 ILE A CA 1
ATOM 628 C C . ILE A 1 89 ? 51.300 49.887 29.221 1.00 31.24 89 ILE A C 1
ATOM 629 O O . ILE A 1 89 ? 51.939 50.648 28.435 1.00 33.79 89 ILE A O 1
ATOM 634 N N . LEU A 1 90 ? 50.142 49.293 28.934 1.00 29.38 90 LEU A N 1
ATOM 635 C CA . LEU A 1 90 ? 49.523 49.514 27.636 1.00 26.96 90 LEU A CA 1
ATOM 636 C C . LEU A 1 90 ? 48.191 50.197 27.824 1.00 33.66 90 LEU A C 1
ATOM 637 O O . LEU A 1 90 ? 47.386 49.826 28.670 1.00 33.34 90 LEU A O 1
ATOM 642 N N . PHE A 1 91 ? 47.921 51.182 26.989 1.00 28.94 91 PHE A N 1
ATOM 643 C CA . PHE A 1 91 ? 46.630 51.802 27.024 1.00 23.11 91 PHE A CA 1
ATOM 644 C C . PHE A 1 91 ? 45.884 51.440 25.741 1.00 28.86 91 PHE A C 1
ATOM 645 O O . PHE A 1 91 ? 46.368 51.575 24.611 1.00 28.88 91 PHE A O 1
ATOM 653 N N . VAL A 1 92 ? 44.686 51.002 25.931 1.00 25.63 92 VAL A N 1
ATOM 654 C CA . VAL A 1 92 ? 43.791 50.625 24.871 1.00 27.97 92 VAL A CA 1
ATOM 655 C C . VAL A 1 92 ? 42.426 51.170 25.197 1.00 30.59 92 VAL A C 1
ATOM 656 O O . VAL A 1 92 ? 41.407 50.787 24.619 1.00 29.50 92 VAL A O 1
ATOM 660 N N . ILE A 1 93 ? 42.372 52.104 26.161 1.00 30.23 93 ILE A N 1
ATOM 661 C CA . ILE A 1 93 ? 41.073 52.673 26.482 1.00 31.49 93 ILE A CA 1
ATOM 662 C C . ILE A 1 93 ? 40.599 53.512 25.298 1.00 33.19 93 ILE A C 1
ATOM 663 O O . ILE A 1 93 ? 41.380 54.215 24.707 1.00 32.58 93 ILE A O 1
ATOM 668 N N . PRO A 1 94 ? 39.333 53.461 24.982 1.00 29.24 94 PRO A N 1
ATOM 669 C CA . PRO A 1 94 ? 38.793 54.235 23.898 1.00 25.99 94 PRO A CA 1
ATOM 670 C C . PRO A 1 94 ? 39.047 55.673 24.118 1.00 32.10 94 PRO A C 1
ATOM 671 O O . PRO A 1 94 ? 39.079 56.189 25.241 1.00 27.52 94 PRO A O 1
ATOM 675 N N . THR A 1 95 ? 39.248 56.289 22.981 1.00 26.36 95 THR A N 1
ATOM 676 C CA . THR A 1 95 ? 39.624 57.680 22.919 1.00 27.25 95 THR A CA 1
ATOM 677 C C . THR A 1 95 ? 38.781 58.568 23.801 1.00 31.78 95 THR A C 1
ATOM 678 O O . THR A 1 95 ? 39.282 59.426 24.534 1.00 32.09 95 THR A O 1
ATOM 682 N N . GLN A 1 96 ? 37.489 58.378 23.630 1.00 31.35 96 GLN A N 1
ATOM 683 C CA . GLN A 1 96 ? 36.508 59.143 24.345 1.00 36.80 96 GLN A CA 1
ATOM 684 C C . GLN A 1 96 ? 36.560 58.954 25.842 1.00 39.77 96 GLN A C 1
ATOM 685 O O . GLN A 1 96 ? 36.072 59.814 26.508 1.00 38.92 96 GLN A O 1
ATOM 691 N N . PHE A 1 97 ? 37.137 57.897 26.398 1.00 32.26 97 PHE A N 1
ATOM 692 C CA . PHE A 1 97 ? 37.145 57.730 27.854 1.00 29.88 97 PHE A CA 1
ATOM 693 C C . PHE A 1 97 ? 38.538 57.921 28.336 1.00 36.96 97 PHE A C 1
ATOM 694 O O . PHE A 1 97 ? 38.832 57.843 29.529 1.00 33.86 97 PHE A O 1
ATOM 702 N N . LEU A 1 98 ? 39.421 58.150 27.388 1.00 27.11 98 LEU A N 1
ATOM 703 C CA . LEU A 1 98 ? 40.801 58.248 27.783 1.00 29.13 98 LEU A CA 1
ATOM 704 C C . LEU A 1 98 ? 41.110 59.336 28.822 1.00 35.59 98 LEU A C 1
ATOM 705 O O . LEU A 1 98 ? 41.643 59.064 29.870 1.00 34.82 98 LEU A O 1
ATOM 710 N N . ARG A 1 99 ? 40.814 60.597 28.533 1.00 30.20 99 ARG A N 1
ATOM 711 C CA . ARG A 1 99 ? 41.131 61.672 29.454 1.00 27.75 99 ARG A CA 1
ATOM 712 C C . ARG A 1 99 ? 40.424 61.453 30.831 1.00 32.07 99 ARG A C 1
ATOM 713 O O . ARG A 1 99 ? 41.010 61.612 31.882 1.00 31.37 99 ARG A O 1
ATOM 721 N N . GLY A 1 100 ? 39.155 61.093 30.813 1.00 29.08 100 GLY A N 1
ATOM 722 C CA . GLY A 1 100 ? 38.349 60.798 32.002 1.00 35.42 100 GLY A CA 1
ATOM 723 C C . GLY A 1 100 ? 39.057 59.799 32.923 1.00 44.60 100 GLY A C 1
ATOM 724 O O . GLY A 1 100 ? 39.218 59.994 34.138 1.00 48.35 100 GLY A O 1
ATOM 725 N N . PHE A 1 101 ? 39.558 58.740 32.326 1.00 31.88 101 PHE A N 1
ATOM 726 C CA . PHE A 1 101 ? 40.274 57.786 33.101 1.00 26.88 101 PHE A CA 1
ATOM 727 C C . PHE A 1 101 ? 41.450 58.400 33.835 1.00 35.07 101 PHE A C 1
ATOM 728 O O . PHE A 1 101 ? 41.672 58.214 35.031 1.00 39.33 101 PHE A O 1
ATOM 736 N N . PHE A 1 102 ? 42.302 59.141 33.169 1.00 32.20 102 PHE A N 1
ATOM 737 C CA . PHE A 1 102 ? 43.431 59.696 33.858 1.00 28.45 102 PHE A CA 1
ATOM 738 C C . PHE A 1 102 ? 42.983 60.672 34.918 1.00 37.14 102 PHE A C 1
ATOM 739 O O . PHE A 1 102 ? 43.594 60.818 35.952 1.00 37.75 102 PHE A O 1
ATOM 747 N N . GLU A 1 103 ? 41.904 61.367 34.651 1.00 34.76 103 GLU A N 1
ATOM 748 C CA . GLU A 1 103 ? 41.417 62.383 35.585 1.00 34.67 103 GLU A CA 1
ATOM 749 C C . GLU A 1 103 ? 40.905 61.818 36.905 1.00 44.13 103 GLU A C 1
ATOM 750 O O . GLU A 1 103 ? 41.264 62.253 38.005 1.00 40.06 103 GLU A O 1
ATOM 756 N N . LYS A 1 104 ? 40.022 60.867 36.734 1.00 42.62 104 LYS A N 1
ATOM 757 C CA . LYS A 1 104 ? 39.381 60.206 37.830 1.00 42.58 104 LYS A CA 1
ATOM 758 C C . LYS A 1 104 ? 40.129 59.029 38.499 1.00 50.08 104 LYS A C 1
ATOM 759 O O . LYS A 1 104 ? 39.972 58.801 39.699 1.00 47.62 104 LYS A O 1
ATOM 765 N N . SER A 1 105 ? 40.963 58.275 37.768 1.00 42.60 105 SER A N 1
ATOM 766 C CA . SER A 1 105 ? 41.609 57.108 38.342 1.00 36.64 105 SER A CA 1
ATOM 767 C C . SER A 1 105 ? 43.082 56.908 38.098 1.00 43.83 105 SER A C 1
ATOM 768 O O . SER A 1 105 ? 43.632 55.856 38.527 1.00 40.25 105 SER A O 1
ATOM 771 N N . GLY A 1 106 ? 43.726 57.879 37.444 1.00 31.83 106 GLY A N 1
ATOM 772 C CA . GLY A 1 106 ? 45.106 57.606 37.188 1.00 27.22 106 GLY A CA 1
ATOM 773 C C . GLY A 1 106 ? 46.078 58.358 38.020 1.00 35.29 106 GLY A C 1
ATOM 774 O O . GLY A 1 106 ? 47.302 58.304 37.721 1.00 35.94 106 GLY A O 1
ATOM 775 N N . GLY A 1 107 ? 45.603 59.042 39.089 1.00 32.92 107 GLY A N 1
ATOM 776 C CA . GLY A 1 107 ? 46.644 59.768 39.830 1.00 26.88 107 GLY A CA 1
ATOM 777 C C . GLY A 1 107 ? 47.778 58.960 40.374 1.00 24.71 107 GLY A C 1
ATOM 778 O O . GLY A 1 107 ? 48.979 59.308 40.294 1.00 29.88 107 GLY A O 1
ATOM 779 N N . ASN A 1 108 ? 47.438 57.803 40.946 1.00 35.00 108 ASN A N 1
ATOM 780 C CA . ASN A 1 108 ? 48.532 56.974 41.514 1.00 39.47 108 ASN A CA 1
ATOM 781 C C . ASN A 1 108 ? 49.383 56.306 40.412 1.00 37.84 108 ASN A C 1
ATOM 782 O O . ASN A 1 108 ? 50.658 56.296 40.407 1.00 34.28 108 ASN A O 1
ATOM 787 N N . LEU A 1 109 ? 48.626 55.773 39.444 1.00 35.87 109 LEU A N 1
ATOM 788 C CA . LEU A 1 109 ? 49.256 55.138 38.251 1.00 35.86 109 LEU A CA 1
ATOM 789 C C . LEU A 1 109 ? 50.327 56.062 37.637 1.00 23.84 109 LEU A C 1
ATOM 790 O O . LEU A 1 109 ? 51.517 55.766 37.395 1.00 30.37 109 LEU A O 1
ATOM 795 N N . ILE A 1 110 ? 49.925 57.332 37.392 1.00 27.23 110 ILE A N 1
ATOM 796 C CA . ILE A 1 110 ? 50.864 58.266 36.787 1.00 25.65 110 ILE A CA 1
ATOM 797 C C . ILE A 1 110 ? 52.091 58.434 37.629 1.00 32.10 110 ILE A C 1
ATOM 798 O O . ILE A 1 110 ? 53.232 58.538 37.146 1.00 34.62 110 ILE A O 1
ATOM 803 N N . ALA A 1 111 ? 51.818 58.551 38.941 1.00 41.09 111 ALA A N 1
ATOM 804 C CA . ALA A 1 111 ? 52.908 58.742 39.877 1.00 45.03 111 ALA A CA 1
ATOM 805 C C . ALA A 1 111 ? 53.869 57.562 39.782 1.00 35.19 111 ALA A C 1
ATOM 806 O O . ALA A 1 111 ? 55.125 57.681 39.730 1.00 33.83 111 ALA A O 1
ATOM 808 N N . TYR A 1 112 ? 53.260 56.377 39.716 1.00 34.94 112 TYR A N 1
ATOM 809 C CA . TYR A 1 112 ? 54.086 55.157 39.600 1.00 33.96 112 TYR A CA 1
ATOM 810 C C . TYR A 1 112 ? 54.927 55.163 38.348 1.00 40.93 112 TYR A C 1
ATOM 811 O O . TYR A 1 112 ? 56.153 55.025 38.368 1.00 38.94 112 TYR A O 1
ATOM 820 N N . ALA A 1 113 ? 54.225 55.324 37.215 1.00 42.01 113 ALA A N 1
ATOM 821 C CA . ALA A 1 113 ? 54.899 55.312 35.924 1.00 38.10 113 ALA A CA 1
ATOM 822 C C . ALA A 1 113 ? 56.028 56.281 35.938 1.00 33.50 113 ALA A C 1
ATOM 823 O O . ALA A 1 113 ? 57.178 56.096 35.491 1.00 32.14 113 ALA A O 1
ATOM 825 N N . LYS A 1 114 ? 55.683 57.436 36.440 1.00 32.84 114 LYS A N 1
ATOM 826 C CA . LYS A 1 114 ? 56.748 58.385 36.443 1.00 34.93 114 LYS A CA 1
ATOM 827 C C . LYS A 1 114 ? 57.868 57.991 37.469 1.00 43.30 114 LYS A C 1
ATOM 828 O O . LYS A 1 114 ? 59.072 58.136 37.244 1.00 36.29 114 LYS A O 1
ATOM 834 N N . GLU A 1 115 ? 57.476 57.547 38.670 1.00 45.75 115 GLU A N 1
ATOM 835 C CA . GLU A 1 115 ? 58.470 57.214 39.707 1.00 50.59 115 GLU A CA 1
ATOM 836 C C . GLU A 1 115 ? 59.411 56.148 39.212 1.00 53.78 115 GLU A C 1
ATOM 837 O O . GLU A 1 115 ? 60.646 56.324 39.146 1.00 51.96 115 GLU A O 1
ATOM 843 N N . LYS A 1 116 ? 58.767 55.047 38.804 1.00 50.28 116 LYS A N 1
ATOM 844 C CA . LYS A 1 116 ? 59.500 53.920 38.296 1.00 45.83 116 LYS A CA 1
ATOM 845 C C . LYS A 1 116 ? 59.898 54.087 36.840 1.00 49.07 116 LYS A C 1
ATOM 846 O O . LYS A 1 116 ? 60.522 53.191 36.316 1.00 46.40 116 LYS A O 1
ATOM 852 N N . GLN A 1 117 ? 59.512 55.179 36.163 1.00 42.15 117 GLN A N 1
ATOM 853 C CA . GLN A 1 117 ? 59.877 55.276 34.764 1.00 42.55 117 GLN A CA 1
ATOM 854 C C . GLN A 1 117 ? 59.348 54.071 33.862 1.00 42.88 117 GLN A C 1
ATOM 855 O O . GLN A 1 117 ? 60.083 53.591 33.006 1.00 43.32 117 GLN A O 1
ATOM 861 N N . VAL A 1 118 ? 58.144 53.506 34.113 1.00 39.07 118 VAL A N 1
ATOM 862 C CA . VAL A 1 118 ? 57.633 52.359 33.372 1.00 37.22 118 VAL A CA 1
ATOM 863 C C . VAL A 1 118 ? 57.297 52.755 31.928 1.00 48.14 118 VAL A C 1
ATOM 864 O O . VAL A 1 118 ? 56.511 53.676 31.819 1.00 47.62 118 VAL A O 1
ATOM 868 N N . PRO A 1 119 ? 57.838 52.109 30.845 1.00 43.88 119 PRO A N 1
ATOM 869 C CA . PRO A 1 119 ? 57.493 52.436 29.430 1.00 36.24 119 PRO A CA 1
ATOM 870 C C . PRO A 1 119 ? 55.999 52.202 29.204 1.00 27.43 119 PRO A C 1
ATOM 871 O O . PRO A 1 119 ? 55.376 51.271 29.725 1.00 35.02 119 PRO A O 1
ATOM 875 N N . VAL A 1 120 ? 55.362 53.138 28.493 1.00 30.68 120 VAL A N 1
ATOM 876 C CA . VAL A 1 120 ? 53.909 53.124 28.223 1.00 33.27 120 VAL A CA 1
ATOM 877 C C . VAL A 1 120 ? 53.682 52.905 26.718 1.00 37.82 120 VAL A C 1
ATOM 878 O O . VAL A 1 120 ? 54.375 53.492 25.888 1.00 35.81 120 VAL A O 1
ATOM 882 N N . LEU A 1 121 ? 52.758 52.044 26.368 1.00 31.47 121 LEU A N 1
ATOM 883 C CA . LEU A 1 121 ? 52.546 51.744 24.954 1.00 28.19 121 LEU A CA 1
ATOM 884 C C . LEU A 1 121 ? 51.180 52.121 24.590 1.00 29.11 121 LEU A C 1
ATOM 885 O O . LEU A 1 121 ? 50.203 51.504 25.085 1.00 30.08 121 LEU A O 1
ATOM 890 N N . VAL A 1 122 ? 51.094 53.152 23.722 1.00 23.46 122 VAL A N 1
ATOM 891 C CA . VAL A 1 122 ? 49.770 53.564 23.354 1.00 24.55 122 VAL A CA 1
ATOM 892 C C . VAL A 1 122 ? 49.248 52.759 22.137 1.00 29.16 122 VAL A C 1
ATOM 893 O O . VAL A 1 122 ? 49.857 52.784 21.071 1.00 25.59 122 VAL A O 1
ATOM 897 N N . CYS A 1 123 ? 48.091 52.161 22.317 1.00 25.17 123 CYS A N 1
ATOM 898 C CA . CYS A 1 123 ? 47.398 51.312 21.351 1.00 24.34 123 CYS A CA 1
ATOM 899 C C . CYS A 1 123 ? 46.006 51.812 21.028 1.00 26.29 123 CYS A C 1
ATOM 900 O O . CYS A 1 123 ? 45.349 51.165 20.218 1.00 31.76 123 CYS A O 1
ATOM 903 N N . THR A 1 124 ? 45.540 52.890 21.700 1.00 23.97 124 THR A N 1
ATOM 904 C CA . THR A 1 124 ? 44.248 53.520 21.485 1.00 24.08 124 THR A CA 1
ATOM 905 C C . THR A 1 124 ? 44.384 54.312 20.169 1.00 25.06 124 THR A C 1
ATOM 906 O O . THR A 1 124 ? 45.447 54.805 19.869 1.00 22.28 124 THR A O 1
ATOM 910 N N . LYS A 1 125 ? 43.310 54.362 19.389 1.00 23.39 125 LYS A N 1
ATOM 911 C CA . LYS A 1 125 ? 43.332 55.060 18.081 1.00 27.08 125 LYS A CA 1
ATOM 912 C C . LYS A 1 125 ? 42.054 55.912 17.956 1.00 27.26 125 LYS A C 1
ATOM 913 O O . LYS A 1 125 ? 40.967 55.475 18.363 1.00 28.06 125 LYS A O 1
ATOM 919 N N . GLY A 1 126 ? 42.144 57.132 17.417 1.00 22.17 126 GLY A N 1
ATOM 920 C CA . GLY A 1 126 ? 40.975 57.964 17.272 1.00 20.73 126 GLY A CA 1
ATOM 921 C C . GLY A 1 126 ? 41.372 59.422 17.445 1.00 21.77 126 GLY A C 1
ATOM 922 O O . GLY A 1 126 ? 42.567 59.784 17.522 1.00 26.04 126 GLY A O 1
ATOM 923 N N . ILE A 1 127 ? 40.367 60.293 17.466 1.00 21.98 127 ILE A N 1
ATOM 924 C CA . ILE A 1 127 ? 40.592 61.708 17.659 1.00 21.46 127 ILE A CA 1
ATOM 925 C C . ILE A 1 127 ? 39.627 62.160 18.726 1.00 28.99 127 ILE A C 1
ATOM 926 O O . ILE A 1 127 ? 38.435 61.890 18.602 1.00 27.19 127 ILE A O 1
ATOM 931 N N . GLU A 1 128 ? 40.131 62.834 19.765 1.00 24.33 128 GLU A N 1
ATOM 932 C CA . GLU A 1 128 ? 39.210 63.318 20.838 1.00 25.63 128 GLU A CA 1
ATOM 933 C C . GLU A 1 128 ? 38.370 64.485 20.319 1.00 26.36 128 GLU A C 1
ATOM 934 O O . GLU A 1 128 ? 38.894 65.479 19.758 1.00 29.62 128 GLU A O 1
ATOM 940 N N . ARG A 1 129 ? 37.069 64.410 20.500 1.00 25.30 129 ARG A N 1
ATOM 941 C CA . ARG A 1 129 ? 36.277 65.470 19.928 1.00 29.41 129 ARG A CA 1
ATOM 942 C C . ARG A 1 129 ? 36.456 66.815 20.493 1.00 43.73 129 ARG A C 1
ATOM 943 O O . ARG A 1 129 ? 36.277 67.807 19.801 1.00 39.23 129 ARG A O 1
ATOM 951 N N . SER A 1 130 ? 36.781 66.878 21.756 1.00 39.24 130 SER A N 1
ATOM 952 C CA . SER A 1 130 ? 36.858 68.217 22.288 1.00 42.30 130 SER A CA 1
ATOM 953 C C . SER A 1 130 ? 38.130 68.973 21.973 1.00 46.74 130 SER A C 1
ATOM 954 O O . SER A 1 130 ? 38.134 70.192 21.888 1.00 47.83 130 SER A O 1
ATOM 957 N N . THR A 1 131 ? 39.244 68.266 21.854 1.00 33.33 131 THR A N 1
ATOM 958 C CA . THR A 1 131 ? 40.474 68.967 21.606 1.00 28.99 131 THR A CA 1
ATOM 959 C C . THR A 1 131 ? 41.025 68.632 20.192 1.00 35.02 131 THR A C 1
ATOM 960 O O . THR A 1 131 ? 42.066 69.230 19.849 1.00 29.94 131 THR A O 1
ATOM 964 N N . LEU A 1 132 ? 40.430 67.651 19.440 1.00 26.82 132 LEU A N 1
ATOM 965 C CA . LEU A 1 132 ? 41.018 67.269 18.135 1.00 26.30 132 LEU A CA 1
ATOM 966 C C . LEU A 1 132 ? 42.429 66.752 18.290 1.00 30.48 132 LEU A C 1
ATOM 967 O O . LEU A 1 132 ? 43.280 66.923 17.424 1.00 28.54 132 LEU A O 1
ATOM 972 N N . LYS A 1 133 ? 42.717 66.143 19.446 1.00 22.94 133 LYS A N 1
ATOM 973 C CA . LYS A 1 133 ? 44.029 65.579 19.728 1.00 24.33 133 LYS A CA 1
ATOM 974 C C . LYS A 1 133 ? 43.969 64.032 19.603 1.00 21.27 133 LYS A C 1
ATOM 975 O O . LYS A 1 133 ? 42.914 63.436 19.771 1.00 25.07 133 LYS A O 1
ATOM 981 N N . PHE A 1 134 ? 45.107 63.370 19.288 1.00 20.37 134 PHE A N 1
ATOM 982 C CA . PHE A 1 134 ? 45.174 61.881 19.117 1.00 19.14 134 PHE A CA 1
ATOM 983 C C . PHE A 1 134 ? 45.542 61.290 20.510 1.00 28.89 134 PHE A C 1
ATOM 984 O O . PHE A 1 134 ? 46.056 62.030 21.406 1.00 26.92 134 PHE A O 1
ATOM 992 N N . PRO A 1 135 ? 45.343 59.996 20.658 1.00 25.84 135 PRO A N 1
ATOM 993 C CA . PRO A 1 135 ? 45.583 59.291 21.949 1.00 25.95 135 PRO A CA 1
ATOM 994 C C . PRO A 1 135 ? 46.904 59.508 22.668 1.00 30.25 135 PRO A C 1
ATOM 995 O O . PRO A 1 135 ? 46.936 59.945 23.813 1.00 29.04 135 PRO A O 1
ATOM 999 N N . ALA A 1 136 ? 48.005 59.250 22.021 1.00 24.68 136 ALA A N 1
ATOM 1000 C CA . ALA A 1 136 ? 49.230 59.462 22.708 1.00 23.95 136 ALA A CA 1
ATOM 1001 C C . ALA A 1 136 ? 49.418 60.906 23.061 1.00 33.46 136 ALA A C 1
ATOM 1002 O O . ALA A 1 136 ? 50.160 61.215 23.996 1.00 34.10 136 ALA A O 1
ATOM 1004 N N . GLU A 1 137 ? 48.827 61.832 22.288 1.00 29.43 137 GLU A N 1
ATOM 1005 C CA . GLU A 1 137 ? 48.999 63.243 22.617 1.00 27.86 137 GLU A CA 1
ATOM 1006 C C . GLU A 1 137 ? 48.216 63.537 23.927 1.00 30.38 137 GLU A C 1
ATOM 1007 O O . GLU A 1 137 ? 48.632 64.334 24.772 1.00 32.25 137 GLU A O 1
ATOM 1013 N N . ILE A 1 138 ? 47.018 62.947 24.059 1.00 26.17 138 ILE A N 1
ATOM 1014 C CA . ILE A 1 138 ? 46.206 63.129 25.266 1.00 28.39 138 ILE A CA 1
ATOM 1015 C C . ILE A 1 138 ? 46.948 62.478 26.463 1.00 36.84 138 ILE A C 1
ATOM 1016 O O . ILE A 1 138 ? 47.128 63.095 27.514 1.00 32.57 138 ILE A O 1
ATOM 1021 N N . ILE A 1 139 ? 47.457 61.260 26.286 1.00 27.46 139 ILE A N 1
ATOM 1022 C CA . ILE A 1 139 ? 48.205 60.623 27.366 1.00 29.51 139 ILE A CA 1
ATOM 1023 C C . ILE A 1 139 ? 49.413 61.449 27.798 1.00 32.27 139 ILE A C 1
ATOM 1024 O O . ILE A 1 139 ? 49.769 61.504 28.978 1.00 31.99 139 ILE A O 1
ATOM 1029 N N . GLY A 1 140 ? 50.056 62.045 26.811 1.00 26.40 140 GLY A N 1
ATOM 1030 C CA . GLY A 1 140 ? 51.229 62.917 26.966 1.00 25.02 140 GLY A CA 1
ATOM 1031 C C . GLY A 1 140 ? 50.893 64.186 27.815 1.00 28.08 140 GLY A C 1
ATOM 1032 O O . GLY A 1 140 ? 51.750 64.924 28.293 1.00 30.21 140 GLY A O 1
ATOM 1033 N N . GLU A 1 141 ? 49.633 64.430 28.050 1.00 20.31 141 GLU A N 1
ATOM 1034 C CA . GLU A 1 141 ? 49.325 65.586 28.903 1.00 26.46 141 GLU A CA 1
ATOM 1035 C C . GLU A 1 141 ? 49.477 65.156 30.384 1.00 36.30 141 GLU A C 1
ATOM 1036 O O . GLU A 1 141 ? 49.496 65.976 31.317 1.00 31.65 141 GLU A O 1
ATOM 1042 N N . PHE A 1 142 ? 49.500 63.835 30.550 1.00 27.01 142 PHE A N 1
ATOM 1043 C CA . PHE A 1 142 ? 49.605 63.179 31.851 1.00 25.24 142 PHE A CA 1
ATOM 1044 C C . PHE A 1 142 ? 50.898 62.474 32.087 1.00 36.54 142 PHE A C 1
ATOM 1045 O O . PHE A 1 142 ? 51.405 62.542 33.188 1.00 40.14 142 PHE A O 1
ATOM 1053 N N . LEU A 1 143 ? 51.457 61.790 31.102 1.00 34.25 143 LEU A N 1
ATOM 1054 C CA . LEU A 1 143 ? 52.735 61.130 31.243 1.00 30.76 143 LEU A CA 1
ATOM 1055 C C . LEU A 1 143 ? 53.785 61.771 30.355 1.00 37.44 143 LEU A C 1
ATOM 1056 O O . LEU A 1 143 ? 53.534 62.302 29.285 1.00 40.30 143 LEU A O 1
ATOM 1061 N N . PRO A 1 144 ? 55.014 61.731 30.787 1.00 35.21 144 PRO A N 1
ATOM 1062 C CA . PRO A 1 144 ? 56.096 62.304 29.996 1.00 33.22 144 PRO A CA 1
ATOM 1063 C C . PRO A 1 144 ? 56.353 61.574 28.681 1.00 39.43 144 PRO A C 1
ATOM 1064 O O . PRO A 1 144 ? 56.476 60.356 28.639 1.00 37.95 144 PRO A O 1
ATOM 1068 N N . SER A 1 145 ? 56.447 62.348 27.612 1.00 58.89 145 SER A N 1
ATOM 1069 C CA . SER A 1 145 ? 56.747 61.927 26.230 1.00 62.26 145 SER A CA 1
ATOM 1070 C C . SER A 1 145 ? 57.806 60.836 26.087 1.00 69.42 145 SER A C 1
ATOM 1071 O O . SER A 1 145 ? 57.676 59.935 25.295 1.00 76.86 145 SER A O 1
ATOM 1074 N N . PRO A 1 146 ? 58.845 60.873 26.870 1.00 70.18 146 PRO A N 1
ATOM 1075 C CA . PRO A 1 146 ? 59.891 59.865 26.840 1.00 69.07 146 PRO A CA 1
ATOM 1076 C C . PRO A 1 146 ? 59.434 58.508 27.258 1.00 63.91 146 PRO A C 1
ATOM 1077 O O . PRO A 1 146 ? 60.039 57.513 26.946 1.00 71.10 146 PRO A O 1
ATOM 1081 N N . LEU A 1 147 ? 58.389 58.455 28.009 1.00 54.59 147 LEU A N 1
ATOM 1082 C CA . LEU A 1 147 ? 57.900 57.166 28.404 1.00 54.31 147 LEU A CA 1
ATOM 1083 C C . LEU A 1 147 ? 56.949 56.715 27.291 1.00 56.63 147 LEU A C 1
ATOM 1084 O O . LEU A 1 147 ? 56.378 55.641 27.455 1.00 57.38 147 LEU A O 1
ATOM 1089 N N . LEU A 1 148 ? 56.680 57.569 26.242 1.00 43.01 148 LEU A N 1
ATOM 1090 C CA . LEU A 1 148 ? 55.620 57.254 25.250 1.00 35.25 148 LEU A CA 1
ATOM 1091 C C . LEU A 1 148 ? 55.968 56.645 23.930 1.00 34.15 148 LEU A C 1
ATOM 1092 O O . LEU A 1 148 ? 56.845 57.155 23.243 1.00 37.63 148 LEU A O 1
ATOM 1097 N N . SER A 1 149 ? 55.257 55.550 23.610 1.00 25.69 149 SER A N 1
ATOM 1098 C CA . SER A 1 149 ? 55.475 54.883 22.343 1.00 26.60 149 SER A CA 1
ATOM 1099 C C . SER A 1 149 ? 54.119 54.574 21.810 1.00 23.81 149 SER A C 1
ATOM 1100 O O . SER A 1 149 ? 53.129 54.509 22.588 1.00 25.29 149 SER A O 1
ATOM 1103 N N . VAL A 1 150 ? 54.091 54.344 20.489 1.00 24.97 150 VAL A N 1
ATOM 1104 C CA . VAL A 1 150 ? 52.778 53.961 19.839 1.00 23.52 150 VAL A CA 1
ATOM 1105 C C . VAL A 1 150 ? 52.957 52.645 19.071 1.00 20.00 150 VAL A C 1
ATOM 1106 O O . VAL A 1 150 ? 54.002 52.386 18.434 1.00 23.16 150 VAL A O 1
ATOM 1110 N N . LEU A 1 151 ? 51.935 51.815 19.159 1.00 26.55 151 LEU A N 1
ATOM 1111 C CA . LEU A 1 151 ? 51.958 50.513 18.461 1.00 27.49 151 LEU A CA 1
ATOM 1112 C C . LEU A 1 151 ? 50.919 50.544 17.318 1.00 27.66 151 LEU A C 1
ATOM 1113 O O . LEU A 1 151 ? 49.742 50.845 17.539 1.00 23.04 151 LEU A O 1
ATOM 1118 N N . ALA A 1 152 ? 51.372 50.274 16.089 1.00 23.48 152 ALA A N 1
ATOM 1119 C CA . ALA A 1 152 ? 50.408 50.340 15.003 1.00 23.80 152 ALA A CA 1
ATOM 1120 C C . ALA A 1 152 ? 50.917 49.461 13.848 1.00 26.09 152 ALA A C 1
ATOM 1121 O O . ALA A 1 152 ? 52.139 49.306 13.660 1.00 26.81 152 ALA A O 1
ATOM 1123 N N . GLY A 1 153 ? 49.960 48.870 13.113 1.00 26.17 153 GLY A N 1
ATOM 1124 C CA . GLY A 1 153 ? 50.297 47.958 11.996 1.00 22.72 153 GLY A CA 1
ATOM 1125 C C . GLY A 1 153 ? 49.065 47.135 11.659 1.00 31.19 153 GLY A C 1
ATOM 1126 O O . GLY A 1 153 ? 48.004 47.235 12.295 1.00 32.17 153 GLY A O 1
ATOM 1127 N N . PRO A 1 154 ? 49.184 46.307 10.623 1.00 25.52 154 PRO A N 1
ATOM 1128 C CA . PRO A 1 154 ? 48.087 45.465 10.182 1.00 24.49 154 PRO A CA 1
ATOM 1129 C C . PRO A 1 154 ? 47.969 44.304 11.181 1.00 24.12 154 PRO A C 1
ATOM 1130 O O . PRO A 1 154 ? 48.749 43.367 11.080 1.00 25.37 154 PRO A O 1
ATOM 1134 N N . SER A 1 155 ? 46.961 44.376 12.069 1.00 25.85 155 SER A N 1
ATOM 1135 C CA . SER A 1 155 ? 46.843 43.399 13.134 1.00 29.46 155 SER A CA 1
ATOM 1136 C C . SER A 1 155 ? 45.453 43.105 13.621 1.00 35.82 155 SER A C 1
ATOM 1137 O O . SER A 1 155 ? 45.079 43.511 14.719 1.00 30.42 155 SER A O 1
ATOM 1140 N N . PHE A 1 156 ? 44.723 42.335 12.832 1.00 28.30 156 PHE A N 1
ATOM 1141 C CA . PHE A 1 156 ? 43.411 41.914 13.208 1.00 29.13 156 PHE A CA 1
ATOM 1142 C C . PHE A 1 156 ? 43.602 41.168 14.568 1.00 27.26 156 PHE A C 1
ATOM 1143 O O . PHE A 1 156 ? 44.493 40.314 14.722 1.00 24.31 156 PHE A O 1
ATOM 1151 N N . ALA A 1 157 ? 42.780 41.489 15.548 1.00 30.84 157 ALA A N 1
ATOM 1152 C CA . ALA A 1 157 ? 42.947 40.925 16.902 1.00 28.83 157 ALA A CA 1
ATOM 1153 C C . ALA A 1 157 ? 42.903 39.424 17.004 1.00 25.65 157 ALA A C 1
ATOM 1154 O O . ALA A 1 157 ? 43.711 38.785 17.684 1.00 27.99 157 ALA A O 1
ATOM 1156 N N . ILE A 1 158 ? 41.979 38.839 16.283 1.00 25.83 158 ILE A N 1
ATOM 1157 C CA . ILE A 1 158 ? 41.891 37.389 16.383 1.00 26.21 158 ILE A CA 1
ATOM 1158 C C . ILE A 1 158 ? 43.135 36.709 15.942 1.00 31.96 158 ILE A C 1
ATOM 1159 O O . ILE A 1 158 ? 43.656 35.750 16.518 1.00 31.07 158 ILE A O 1
ATOM 1164 N N . GLU A 1 159 ? 43.715 37.267 14.888 1.00 26.24 159 GLU A N 1
ATOM 1165 C CA . GLU A 1 159 ? 44.901 36.595 14.473 1.00 22.91 159 GLU A CA 1
ATOM 1166 C C . GLU A 1 159 ? 46.019 36.838 15.455 1.00 23.00 159 GLU A C 1
ATOM 1167 O O . GLU A 1 159 ? 46.900 36.001 15.645 1.00 25.93 159 GLU A O 1
ATOM 1173 N N . VAL A 1 160 ? 46.106 38.065 15.960 1.00 26.06 160 VAL A N 1
ATOM 1174 C CA . VAL A 1 160 ? 47.213 38.369 16.908 1.00 26.60 160 VAL A CA 1
ATOM 1175 C C . VAL A 1 160 ? 46.992 37.453 18.153 1.00 24.52 160 VAL A C 1
ATOM 1176 O O . VAL A 1 160 ? 47.944 36.877 18.655 1.00 26.53 160 VAL A O 1
ATOM 1180 N N . ALA A 1 161 ? 45.702 37.370 18.582 1.00 25.46 161 ALA A N 1
ATOM 1181 C CA . ALA A 1 161 ? 45.373 36.574 19.762 1.00 26.94 161 ALA A CA 1
ATOM 1182 C C . ALA A 1 161 ? 45.737 35.101 19.653 1.00 34.62 161 ALA A C 1
ATOM 1183 O O . ALA A 1 161 ? 46.287 34.539 20.585 1.00 31.98 161 ALA A O 1
ATOM 1185 N N . THR A 1 162 ? 45.534 34.493 18.479 1.00 27.85 162 THR A N 1
ATOM 1186 C CA . THR A 1 162 ? 45.845 33.099 18.197 1.00 22.89 162 THR A CA 1
ATOM 1187 C C . THR A 1 162 ? 47.228 32.869 17.741 1.00 30.89 162 THR A C 1
ATOM 1188 O O . THR A 1 162 ? 47.582 31.747 17.425 1.00 31.17 162 THR A O 1
ATOM 1192 N N . GLY A 1 163 ? 48.056 33.900 17.783 1.00 24.30 163 GLY A N 1
ATOM 1193 C CA . GLY A 1 163 ? 49.466 33.671 17.442 1.00 23.06 163 GLY A CA 1
ATOM 1194 C C . GLY A 1 163 ? 49.778 33.565 15.938 1.00 29.34 163 GLY A C 1
ATOM 1195 O O . GLY A 1 163 ? 50.870 33.072 15.594 1.00 29.15 163 GLY A O 1
ATOM 1196 N N . VAL A 1 164 ? 48.832 33.965 15.064 1.00 26.22 164 VAL A N 1
ATOM 1197 C CA . VAL A 1 164 ? 49.073 33.876 13.593 1.00 28.96 164 VAL A CA 1
ATOM 1198 C C . VAL A 1 164 ? 49.996 35.056 13.213 1.00 29.63 164 VAL A C 1
ATOM 1199 O O . VAL A 1 164 ? 49.767 36.157 13.707 1.00 27.98 164 VAL A O 1
ATOM 1203 N N . PHE A 1 165 ? 51.028 34.814 12.394 1.00 24.50 165 PHE A N 1
ATOM 1204 C CA . PHE A 1 165 ? 52.064 35.752 11.944 1.00 24.30 165 PHE A CA 1
ATOM 1205 C C . PHE A 1 165 ? 51.557 37.135 11.653 1.00 28.78 165 PHE A C 1
ATOM 1206 O O . PHE A 1 165 ? 50.644 37.340 10.846 1.00 24.39 165 PHE A O 1
ATOM 1214 N N . THR A 1 166 ? 52.142 38.082 12.424 1.00 24.84 166 THR A N 1
ATOM 1215 C CA . THR A 1 166 ? 51.763 39.489 12.423 1.00 20.96 166 THR A CA 1
ATOM 1216 C C . THR A 1 166 ? 52.964 40.381 12.582 1.00 26.30 166 THR A C 1
ATOM 1217 O O . THR A 1 166 ? 53.879 40.056 13.331 1.00 23.83 166 THR A O 1
ATOM 1221 N N . CYS A 1 167 ? 52.971 41.523 11.847 1.00 25.57 167 CYS A N 1
ATOM 1222 C CA . CYS A 1 167 ? 54.059 42.459 11.937 1.00 22.27 167 CYS A CA 1
ATOM 1223 C C . CYS A 1 167 ? 53.441 43.768 12.280 1.00 26.72 167 CYS A C 1
ATOM 1224 O O . CYS A 1 167 ? 52.383 44.059 11.786 1.00 26.51 167 CYS A O 1
ATOM 1227 N N . VAL A 1 168 ? 54.072 44.546 13.155 1.00 25.15 168 VAL A N 1
ATOM 1228 C CA . VAL A 1 168 ? 53.621 45.856 13.591 1.00 24.92 168 VAL A CA 1
ATOM 1229 C C . VAL A 1 168 ? 54.818 46.748 13.699 1.00 21.56 168 VAL A C 1
ATOM 1230 O O . VAL A 1 168 ? 56.019 46.322 13.654 1.00 21.09 168 VAL A O 1
ATOM 1234 N N . SER A 1 169 ? 54.452 48.026 13.804 1.00 22.35 169 SER A N 1
ATOM 1235 C CA . SER A 1 169 ? 55.542 48.932 14.026 1.00 25.09 169 SER A CA 1
ATOM 1236 C C . SER A 1 169 ? 55.343 49.558 15.431 1.00 21.26 169 SER A C 1
ATOM 1237 O O . SER A 1 169 ? 54.193 49.670 15.922 1.00 26.25 169 SER A O 1
ATOM 1240 N N . ILE A 1 170 ? 56.452 49.950 16.031 1.00 25.10 170 ILE A N 1
ATOM 1241 C CA . ILE A 1 170 ? 56.366 50.624 17.328 1.00 23.46 170 ILE A CA 1
ATOM 1242 C C . ILE A 1 170 ? 57.122 51.959 17.125 1.00 17.81 170 ILE A C 1
ATOM 1243 O O . ILE A 1 170 ? 58.274 51.983 16.681 1.00 26.49 170 ILE A O 1
ATOM 1248 N N . ALA A 1 171 ? 56.446 53.052 17.404 1.00 22.82 171 ALA A N 1
ATOM 1249 C CA . ALA A 1 171 ? 56.978 54.400 17.202 1.00 22.63 171 ALA A CA 1
ATOM 1250 C C . ALA A 1 171 ? 57.159 55.215 18.492 1.00 23.29 171 ALA A C 1
ATOM 1251 O O . ALA A 1 171 ? 56.291 55.277 19.394 1.00 29.53 171 ALA A O 1
ATOM 1253 N N . SER A 1 172 ? 58.302 55.871 18.446 1.00 26.63 172 SER A N 1
ATOM 1254 C CA . SER A 1 172 ? 58.774 56.765 19.472 1.00 29.48 172 SER A CA 1
ATOM 1255 C C . SER A 1 172 ? 59.702 57.831 18.857 1.00 32.08 172 SER A C 1
ATOM 1256 O O . SER A 1 172 ? 60.623 57.515 18.057 1.00 31.51 172 SER A O 1
ATOM 1259 N N . ALA A 1 173 ? 59.511 59.115 19.218 1.00 38.98 173 ALA A N 1
ATOM 1260 C CA . ALA A 1 173 ? 60.432 60.208 18.719 1.00 41.14 173 ALA A CA 1
ATOM 1261 C C . ALA A 1 173 ? 61.878 59.806 18.937 1.00 43.80 173 ALA A C 1
ATOM 1262 O O . ALA A 1 173 ? 62.743 59.999 18.085 1.00 46.40 173 ALA A O 1
ATOM 1264 N N . ASP A 1 174 ? 62.135 59.212 20.094 1.00 36.02 174 ASP A N 1
ATOM 1265 C CA . ASP A 1 174 ? 63.438 58.671 20.378 1.00 35.58 174 ASP A CA 1
ATOM 1266 C C . ASP A 1 174 ? 63.397 57.189 19.919 1.00 33.45 174 ASP A C 1
ATOM 1267 O O . ASP A 1 174 ? 62.815 56.329 20.577 1.00 36.40 174 ASP A O 1
ATOM 1272 N N . ILE A 1 175 ? 64.012 56.908 18.764 1.00 32.64 175 ILE A N 1
ATOM 1273 C CA . ILE A 1 175 ? 64.032 55.599 18.202 1.00 31.59 175 ILE A CA 1
ATOM 1274 C C . ILE A 1 175 ? 64.465 54.575 19.258 1.00 41.97 175 ILE A C 1
ATOM 1275 O O . ILE A 1 175 ? 64.077 53.421 19.282 1.00 36.88 175 ILE A O 1
ATOM 1280 N N . ASN A 1 176 ? 65.287 55.003 20.186 1.00 40.08 176 ASN A N 1
ATOM 1281 C CA . ASN A 1 176 ? 65.790 54.099 21.218 1.00 33.59 176 ASN A CA 1
ATOM 1282 C C . ASN A 1 176 ? 64.720 53.559 22.162 1.00 35.29 176 ASN A C 1
ATOM 1283 O O . ASN A 1 176 ? 64.796 52.411 22.620 1.00 39.15 176 ASN A O 1
ATOM 1288 N N . VAL A 1 177 ? 63.703 54.345 22.471 1.00 30.25 177 VAL A N 1
ATOM 1289 C CA . VAL A 1 177 ? 62.634 53.842 23.315 1.00 30.61 177 VAL A CA 1
ATOM 1290 C C . VAL A 1 177 ? 61.866 52.800 22.503 1.00 40.75 177 VAL A C 1
ATOM 1291 O O . VAL A 1 177 ? 61.488 51.750 23.013 1.00 32.34 177 VAL A O 1
ATOM 1295 N N . ALA A 1 178 ? 61.635 53.119 21.202 1.00 39.19 178 ALA A N 1
ATOM 1296 C CA . ALA A 1 178 ? 60.936 52.200 20.298 1.00 35.21 178 ALA A CA 1
ATOM 1297 C C . ALA A 1 178 ? 61.692 50.839 20.256 1.00 33.94 178 ALA A C 1
ATOM 1298 O O . ALA A 1 178 ? 61.093 49.744 20.365 1.00 31.25 178 ALA A O 1
ATOM 1300 N N . ARG A 1 179 ? 63.026 50.895 20.086 1.00 29.38 179 ARG A N 1
ATOM 1301 C CA . ARG A 1 179 ? 63.831 49.669 20.057 1.00 33.49 179 ARG A CA 1
ATOM 1302 C C . ARG A 1 179 ? 63.713 48.815 21.319 1.00 37.70 179 ARG A C 1
ATOM 1303 O O . ARG A 1 179 ? 63.689 47.572 21.261 1.00 39.10 179 ARG A O 1
ATOM 1311 N N . ARG A 1 180 ? 63.602 49.479 22.468 1.00 32.66 180 ARG A N 1
ATOM 1312 C CA . ARG A 1 180 ? 63.444 48.701 23.695 1.00 32.19 180 ARG A CA 1
ATOM 1313 C C . ARG A 1 180 ? 62.074 48.003 23.723 1.00 34.33 180 ARG A C 1
ATOM 1314 O O . ARG A 1 180 ? 61.911 46.833 24.009 1.00 39.16 180 ARG A O 1
ATOM 1322 N N . LEU A 1 181 ? 61.023 48.741 23.472 1.00 28.39 181 LEU A N 1
ATOM 1323 C CA . LEU A 1 181 ? 59.695 48.185 23.464 1.00 30.64 181 LEU A CA 1
ATOM 1324 C C . LEU A 1 181 ? 59.645 47.033 22.422 1.00 36.76 181 LEU A C 1
ATOM 1325 O O . LEU A 1 181 ? 58.916 46.043 22.527 1.00 34.02 181 LEU A O 1
ATOM 1330 N N . GLN A 1 182 ? 60.453 47.201 21.393 1.00 31.00 182 GLN A N 1
ATOM 1331 C CA . GLN A 1 182 ? 60.548 46.216 20.365 1.00 35.97 182 GLN A CA 1
ATOM 1332 C C . GLN A 1 182 ? 60.964 44.871 20.957 1.00 43.15 182 GLN A C 1
ATOM 1333 O O . GLN A 1 182 ? 60.442 43.824 20.605 1.00 36.41 182 GLN A O 1
ATOM 1339 N N . ARG A 1 183 ? 61.966 44.899 21.821 1.00 39.00 183 ARG A N 1
ATOM 1340 C CA . ARG A 1 183 ? 62.513 43.732 22.486 1.00 34.53 183 ARG A CA 1
ATOM 1341 C C . ARG A 1 183 ? 61.537 43.135 23.476 1.00 30.68 183 ARG A C 1
ATOM 1342 O O . ARG A 1 183 ? 61.642 41.974 23.808 1.00 34.86 183 ARG A O 1
ATOM 1350 N N . ILE A 1 184 ? 60.547 43.895 23.912 1.00 26.57 184 ILE A N 1
ATOM 1351 C CA . ILE A 1 184 ? 59.598 43.367 24.813 1.00 27.76 184 ILE A CA 1
ATOM 1352 C C . ILE A 1 184 ? 58.387 42.808 24.116 1.00 37.04 184 ILE A C 1
ATOM 1353 O O . ILE A 1 184 ? 57.905 41.737 24.453 1.00 31.58 184 ILE A O 1
ATOM 1358 N N . MET A 1 185 ? 57.834 43.577 23.196 1.00 29.45 185 MET A N 1
ATOM 1359 C CA . MET A 1 185 ? 56.647 43.133 22.474 1.00 26.51 185 MET A CA 1
ATOM 1360 C C . MET A 1 185 ? 56.889 41.965 21.461 1.00 28.74 185 MET A C 1
ATOM 1361 O O . MET A 1 185 ? 55.997 41.180 21.161 1.00 29.68 185 MET A O 1
ATOM 1366 N N . SER A 1 186 ? 58.081 41.794 20.934 1.00 25.00 186 SER A N 1
ATOM 1367 C CA . SER A 1 186 ? 58.360 40.735 19.964 1.00 28.07 186 SER A CA 1
ATOM 1368 C C . SER A 1 186 ? 58.436 39.326 20.562 1.00 40.25 186 SER A C 1
ATOM 1369 O O . SER A 1 186 ? 59.159 39.150 21.545 1.00 36.66 186 SER A O 1
ATOM 1372 N N . THR A 1 187 ? 57.742 38.317 19.961 1.00 30.28 187 THR A N 1
ATOM 1373 C CA . THR A 1 187 ? 57.714 36.966 20.517 1.00 25.58 187 THR A CA 1
ATOM 1374 C C . THR A 1 187 ? 58.866 36.064 20.255 1.00 33.44 187 THR A C 1
ATOM 1375 O O . THR A 1 187 ? 59.630 36.195 19.290 1.00 30.18 187 THR A O 1
ATOM 1379 N N . GLY A 1 188 ? 59.016 35.101 21.183 1.00 28.40 188 GLY A N 1
ATOM 1380 C CA . GLY A 1 188 ? 60.093 34.157 21.035 1.00 25.15 188 GLY A CA 1
ATOM 1381 C C . GLY A 1 188 ? 59.913 33.256 19.790 1.00 26.55 188 GLY A C 1
ATOM 1382 O O . GLY A 1 188 ? 60.864 32.738 19.211 1.00 29.15 188 GLY A O 1
ATOM 1383 N N . ASP A 1 189 ? 58.671 33.032 19.398 1.00 29.67 189 ASP A N 1
ATOM 1384 C CA . ASP A 1 189 ? 58.467 32.182 18.227 1.00 32.38 189 ASP A CA 1
ATOM 1385 C C . ASP A 1 189 ? 58.472 33.009 16.914 1.00 39.47 189 ASP A C 1
ATOM 1386 O O . ASP A 1 189 ? 58.128 32.449 15.876 1.00 34.06 189 ASP A O 1
ATOM 1391 N N . ARG A 1 190 ? 58.848 34.294 16.950 1.00 30.87 190 ARG A N 1
ATOM 1392 C CA . ARG A 1 190 ? 58.822 35.151 15.756 1.00 31.36 190 ARG A CA 1
ATOM 1393 C C . ARG A 1 190 ? 57.418 35.218 15.127 1.00 36.23 190 ARG A C 1
ATOM 1394 O O . ARG A 1 190 ? 57.326 35.364 13.904 1.00 33.91 190 ARG A O 1
ATOM 1402 N N . SER A 1 191 ? 56.325 35.079 15.920 1.00 26.59 191 SER A N 1
ATOM 1403 C CA . SER A 1 191 ? 54.977 35.141 15.383 1.00 22.92 191 SER A CA 1
ATOM 1404 C C . SER A 1 191 ? 54.440 36.564 15.469 1.00 27.95 191 SER A C 1
ATOM 1405 O O . SER A 1 191 ? 53.405 36.886 14.888 1.00 30.41 191 SER A O 1
ATOM 1408 N N . PHE A 1 192 ? 55.069 37.418 16.304 1.00 30.37 192 PHE A N 1
ATOM 1409 C CA . PHE A 1 192 ? 54.655 38.840 16.510 1.00 24.09 192 PHE A CA 1
ATOM 1410 C C . PHE A 1 192 ? 55.956 39.557 16.405 1.00 32.77 192 PHE A C 1
ATOM 1411 O O . PHE A 1 192 ? 56.807 39.387 17.244 1.00 29.01 192 PHE A O 1
ATOM 1419 N N . VAL A 1 193 ? 56.160 40.214 15.249 1.00 27.05 193 VAL A N 1
ATOM 1420 C CA . VAL A 1 193 ? 57.407 40.890 14.854 1.00 26.58 193 VAL A CA 1
ATOM 1421 C C . VAL A 1 193 ? 57.198 42.390 14.801 1.00 29.27 193 VAL A C 1
ATOM 1422 O O . VAL A 1 193 ? 56.275 42.854 14.197 1.00 28.06 193 VAL A O 1
ATOM 1426 N N . CYS A 1 194 ? 58.032 43.122 15.500 1.00 28.43 194 CYS A N 1
ATOM 1427 C CA . CYS A 1 194 ? 57.954 44.562 15.650 1.00 27.63 194 CYS A CA 1
ATOM 1428 C C . CYS A 1 194 ? 59.064 45.245 14.899 1.00 33.08 194 CYS A C 1
ATOM 1429 O O . CYS A 1 194 ? 60.172 44.772 14.881 1.00 31.81 194 CYS A O 1
ATOM 1432 N N . TRP A 1 195 ? 58.752 46.385 14.294 1.00 27.03 195 TRP A N 1
ATOM 1433 C CA . TRP A 1 195 ? 59.769 47.147 13.605 1.00 25.42 195 TRP A CA 1
ATOM 1434 C C . TRP A 1 195 ? 59.749 48.542 14.251 1.00 25.28 195 TRP A C 1
ATOM 1435 O O . TRP A 1 195 ? 58.664 49.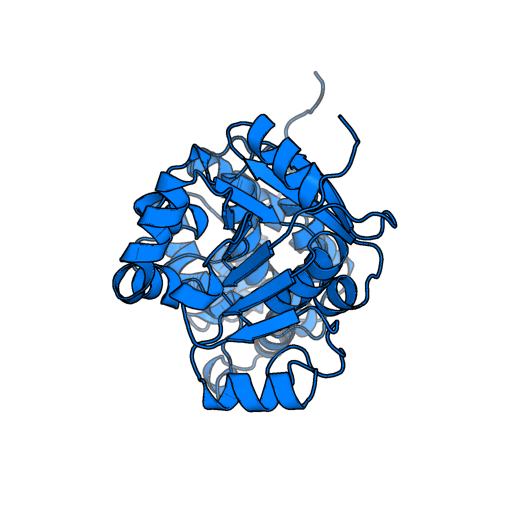141 14.585 1.00 27.61 195 TRP A O 1
ATOM 1446 N N . ALA A 1 196 ? 60.956 49.060 14.445 1.00 25.73 196 ALA A N 1
ATOM 1447 C CA . ALA A 1 196 ? 61.048 50.388 15.068 1.00 28.08 196 ALA A CA 1
ATOM 1448 C C . ALA A 1 196 ? 60.915 51.568 14.072 1.00 33.63 196 ALA A C 1
ATOM 1449 O O . ALA A 1 196 ? 61.448 51.491 12.971 1.00 29.92 196 ALA A O 1
ATOM 1451 N N . THR A 1 197 ? 60.249 52.660 14.500 1.00 29.83 197 THR A N 1
ATOM 1452 C CA . THR A 1 197 ? 60.149 53.863 13.700 1.00 25.74 197 THR A CA 1
ATOM 1453 C C . THR A 1 197 ? 60.082 55.074 14.636 1.00 28.11 197 THR A C 1
ATOM 1454 O O . THR A 1 197 ? 59.715 55.026 15.823 1.00 28.70 197 THR A O 1
ATOM 1458 N N . THR A 1 198 ? 60.347 56.222 14.104 1.00 22.93 198 THR A N 1
ATOM 1459 C CA . THR A 1 198 ? 60.209 57.429 14.938 1.00 22.79 198 THR A CA 1
ATOM 1460 C C . THR A 1 198 ? 58.873 58.141 14.687 1.00 30.90 198 THR A C 1
ATOM 1461 O O . THR A 1 198 ? 58.451 59.048 15.393 1.00 27.25 198 THR A O 1
ATOM 1465 N N . ASP A 1 199 ? 58.144 57.762 13.661 1.00 26.46 199 ASP A N 1
ATOM 1466 C CA . ASP A 1 199 ? 56.954 58.530 13.300 1.00 25.48 199 ASP A CA 1
ATOM 1467 C C . ASP A 1 199 ? 55.692 58.409 14.125 1.00 29.24 199 ASP A C 1
ATOM 1468 O O . ASP A 1 199 ? 54.663 57.937 13.620 1.00 29.16 199 ASP A O 1
ATOM 1473 N N . THR A 1 200 ? 55.678 58.883 15.360 1.00 23.76 200 THR A N 1
ATOM 1474 C CA . THR A 1 200 ? 54.414 58.721 16.096 1.00 20.67 200 THR A CA 1
ATOM 1475 C C . THR A 1 200 ? 53.187 59.379 15.473 1.00 21.23 200 THR A C 1
ATOM 1476 O O . THR A 1 200 ? 52.010 58.942 15.563 1.00 21.67 200 THR A O 1
ATOM 1480 N N . VAL A 1 201 ? 53.433 60.563 14.920 1.00 24.09 201 VAL A N 1
ATOM 1481 C CA . VAL A 1 201 ? 52.260 61.268 14.422 1.00 23.36 201 VAL A CA 1
ATOM 1482 C C . VAL A 1 201 ? 51.721 60.514 13.236 1.00 21.39 201 VAL A C 1
ATOM 1483 O O . VAL A 1 201 ? 50.530 60.328 13.146 1.00 25.71 201 VAL A O 1
ATOM 1487 N N . GLY A 1 202 ? 52.615 60.090 12.333 1.00 23.55 202 GLY A N 1
ATOM 1488 C CA . GLY A 1 202 ? 52.067 59.369 11.187 1.00 23.58 202 GLY A CA 1
ATOM 1489 C C . GLY A 1 202 ? 51.244 58.148 11.613 1.00 29.28 202 GLY A C 1
ATOM 1490 O O . GLY A 1 202 ? 50.144 57.814 11.045 1.00 25.13 202 GLY A O 1
ATOM 1491 N N . CYS A 1 203 ? 51.770 57.430 12.638 1.00 22.81 203 CYS A N 1
ATOM 1492 C CA . CYS A 1 203 ? 50.998 56.275 13.089 1.00 22.08 203 CYS A CA 1
ATOM 1493 C C . CYS A 1 203 ? 49.668 56.689 13.596 1.00 22.69 203 CYS A C 1
ATOM 1494 O O . CYS A 1 203 ? 48.609 56.054 13.348 1.00 27.01 203 CYS A O 1
ATOM 1497 N N . GLU A 1 204 ? 49.633 57.772 14.387 1.00 22.73 204 GLU A N 1
ATOM 1498 C CA . GLU A 1 204 ? 48.278 58.094 14.914 1.00 21.46 204 GLU A CA 1
ATOM 1499 C C . GLU A 1 204 ? 47.333 58.601 13.862 1.00 23.92 204 GLU A C 1
ATOM 1500 O O . GLU A 1 204 ? 46.142 58.2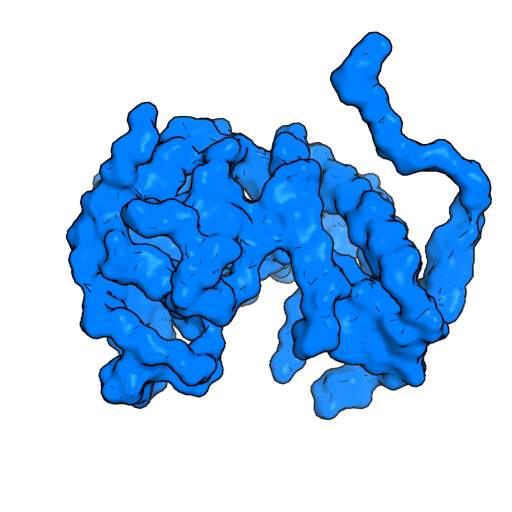84 13.896 1.00 21.52 204 GLU A O 1
ATOM 1506 N N . VAL A 1 205 ? 47.857 59.402 12.960 1.00 20.55 205 VAL A N 1
ATOM 1507 C CA . VAL A 1 205 ? 46.961 59.879 11.882 1.00 19.82 205 VAL A CA 1
ATOM 1508 C C . VAL A 1 205 ? 46.436 58.672 11.090 1.00 15.56 205 VAL A C 1
ATOM 1509 O O . VAL A 1 205 ? 45.216 58.503 10.866 1.00 20.34 205 VAL A O 1
ATOM 1513 N N . ALA A 1 206 ? 47.340 57.818 10.680 1.00 16.73 206 ALA A N 1
ATOM 1514 C CA . ALA A 1 206 ? 46.839 56.682 9.912 1.00 19.61 206 ALA A CA 1
ATOM 1515 C C . ALA A 1 206 ? 45.820 55.849 10.640 1.00 25.92 206 ALA A C 1
ATOM 1516 O O . ALA A 1 206 ? 44.816 55.388 10.045 1.00 22.32 206 ALA A O 1
ATOM 1518 N N . SER A 1 207 ? 46.086 55.618 11.969 1.00 24.39 207 SER A N 1
ATOM 1519 C CA . SER A 1 207 ? 45.197 54.777 12.757 1.00 22.32 207 SER A CA 1
ATOM 1520 C C . SER A 1 207 ? 43.808 55.294 12.840 1.00 21.63 207 SER A C 1
ATOM 1521 O O . SER A 1 207 ? 42.836 54.571 13.005 1.00 24.26 207 SER A O 1
ATOM 1524 N N . ALA A 1 208 ? 43.732 56.599 12.820 1.00 21.13 208 ALA A N 1
ATOM 1525 C CA . ALA A 1 208 ? 42.421 57.154 12.878 1.00 23.30 208 ALA A CA 1
ATOM 1526 C C . ALA A 1 208 ? 41.772 57.281 11.435 1.00 28.07 208 ALA A C 1
ATOM 1527 O O . ALA A 1 208 ? 40.612 56.961 11.215 1.00 24.71 208 ALA A O 1
ATOM 1529 N N . VAL A 1 209 ? 42.535 57.808 10.463 1.00 27.12 209 VAL A N 1
ATOM 1530 C CA . VAL A 1 209 ? 41.989 58.031 9.132 1.00 23.64 209 VAL A CA 1
ATOM 1531 C C . VAL A 1 209 ? 41.515 56.726 8.497 1.00 22.16 209 VAL A C 1
ATOM 1532 O O . VAL A 1 209 ? 40.501 56.666 7.786 1.00 27.90 209 VAL A O 1
ATOM 1536 N N . LYS A 1 210 ? 42.246 55.671 8.714 1.00 21.90 210 LYS A N 1
ATOM 1537 C CA . LYS A 1 210 ? 41.868 54.396 8.077 1.00 20.11 210 LYS A CA 1
ATOM 1538 C C . LYS A 1 210 ? 40.459 54.017 8.292 1.00 26.94 210 LYS A C 1
ATOM 1539 O O . LYS A 1 210 ? 39.849 53.327 7.481 1.00 26.51 210 LYS A O 1
ATOM 1545 N N . ASN A 1 211 ? 39.905 54.406 9.416 1.00 23.86 211 ASN A N 1
ATOM 1546 C CA . ASN A 1 211 ? 38.514 54.017 9.688 1.00 24.43 211 ASN A CA 1
ATOM 1547 C C . ASN A 1 211 ? 37.536 54.768 8.836 1.00 23.20 211 ASN A C 1
ATOM 1548 O O . ASN A 1 211 ? 36.515 54.217 8.440 1.00 27.90 211 ASN A O 1
ATOM 1553 N N . VAL A 1 212 ? 37.869 56.023 8.663 1.00 19.66 212 VAL A N 1
ATOM 1554 C CA . VAL A 1 212 ? 37.092 56.852 7.799 1.00 22.62 212 VAL A CA 1
ATOM 1555 C C . VAL A 1 212 ? 37.232 56.273 6.385 1.00 25.61 212 VAL A C 1
ATOM 1556 O O . VAL A 1 212 ? 36.249 56.027 5.704 1.00 25.38 212 VAL A O 1
ATOM 1560 N N . LEU A 1 213 ? 38.442 56.034 5.950 1.00 22.26 213 LEU A N 1
ATOM 1561 C CA . LEU A 1 213 ? 38.627 55.467 4.617 1.00 20.27 213 LEU A CA 1
ATOM 1562 C C . LEU A 1 213 ? 37.878 54.144 4.396 1.00 34.53 213 LEU A C 1
ATOM 1563 O O . LEU A 1 213 ? 37.354 53.829 3.288 1.00 28.59 213 LEU A O 1
ATOM 1568 N N . ALA A 1 214 ? 37.799 53.339 5.451 1.00 25.23 214 ALA A N 1
ATOM 1569 C CA . ALA A 1 214 ? 37.163 52.032 5.338 1.00 22.95 214 ALA A CA 1
ATOM 1570 C C . ALA A 1 214 ? 35.690 52.141 5.033 1.00 29.69 214 ALA A C 1
ATOM 1571 O O . ALA A 1 214 ? 35.086 51.223 4.452 1.00 28.93 214 ALA A O 1
ATOM 1573 N N . ILE A 1 215 ? 35.106 53.238 5.464 1.00 26.94 215 ILE A N 1
ATOM 1574 C CA . ILE A 1 215 ? 33.707 53.422 5.167 1.00 29.24 215 ILE A CA 1
ATOM 1575 C C . ILE A 1 215 ? 33.586 53.697 3.636 1.00 38.27 215 ILE A C 1
ATOM 1576 O O . ILE A 1 215 ? 32.676 53.157 3.006 1.00 30.32 215 ILE A O 1
ATOM 1581 N N . GLY A 1 216 ? 34.529 54.513 3.072 1.00 32.22 216 GLY A N 1
ATOM 1582 C CA . GLY A 1 216 ? 34.579 54.813 1.637 1.00 29.06 216 GLY A CA 1
ATOM 1583 C C . GLY A 1 216 ? 34.671 53.473 0.858 1.00 29.43 216 GLY A C 1
ATOM 1584 O O . GLY A 1 216 ? 34.071 53.227 -0.168 1.00 31.19 216 GLY A O 1
ATOM 1585 N N . SER A 1 217 ? 35.440 52.549 1.382 1.00 25.87 217 SER A N 1
ATOM 1586 C CA . SER A 1 217 ? 35.624 51.242 0.778 1.00 25.90 217 SER A CA 1
ATOM 1587 C C . SER A 1 217 ? 34.339 50.460 0.692 1.00 34.79 217 SER A C 1
ATOM 1588 O O . SER A 1 217 ? 34.047 49.762 -0.273 1.00 30.79 217 SER A O 1
ATOM 1591 N N . GLY A 1 218 ? 33.536 50.559 1.730 1.00 31.44 218 GLY A N 1
ATOM 1592 C CA . GLY A 1 218 ? 32.279 49.845 1.669 1.00 30.31 218 GLY A CA 1
ATOM 1593 C C . GLY A 1 218 ? 31.361 50.578 0.729 1.00 33.27 218 GLY A C 1
ATOM 1594 O O . GLY A 1 218 ? 30.594 49.962 -0.012 1.00 35.99 218 GLY A O 1
ATOM 1595 N N . VAL A 1 219 ? 31.472 51.913 0.765 1.00 28.86 219 VAL A N 1
ATOM 1596 C CA . VAL A 1 219 ? 30.656 52.756 -0.101 1.00 31.50 219 VAL A CA 1
ATOM 1597 C C . VAL A 1 219 ? 30.917 52.253 -1.536 1.00 40.80 219 VAL A C 1
ATOM 1598 O O . VAL A 1 219 ? 30.023 51.911 -2.283 1.00 37.46 219 VAL A O 1
ATOM 1602 N N . ALA A 1 220 ? 32.176 52.186 -1.920 1.00 29.91 220 ALA A N 1
ATOM 1603 C CA . ALA A 1 220 ? 32.507 51.721 -3.238 1.00 29.48 220 ALA A CA 1
ATOM 1604 C C . ALA A 1 220 ? 31.931 50.346 -3.488 1.00 35.67 220 ALA A C 1
ATOM 1605 O O . ALA A 1 220 ? 31.466 50.042 -4.562 1.00 39.14 220 ALA A O 1
ATOM 1607 N N . ASN A 1 221 ? 31.938 49.481 -2.518 1.00 31.04 221 ASN A N 1
ATOM 1608 C CA . ASN A 1 221 ? 31.371 48.164 -2.741 1.00 30.42 221 ASN A CA 1
ATOM 1609 C C . ASN A 1 221 ? 29.862 48.223 -2.911 1.00 39.64 221 ASN A C 1
ATOM 1610 O O . ASN A 1 221 ? 29.265 47.571 -3.778 1.00 35.55 221 ASN A O 1
ATOM 1615 N N . GLY A 1 222 ? 29.226 49.021 -2.091 1.00 30.70 222 GLY A N 1
ATOM 1616 C CA . GLY A 1 222 ? 27.790 49.129 -2.228 1.00 32.62 222 GLY A CA 1
ATOM 1617 C C . GLY A 1 222 ? 27.360 49.888 -3.512 1.00 46.84 222 GLY A C 1
ATOM 1618 O O . GLY A 1 222 ? 26.224 49.857 -3.934 1.00 53.28 222 GLY A O 1
ATOM 1619 N N . LEU A 1 223 ? 28.239 50.604 -4.154 1.00 38.58 223 LEU A N 1
ATOM 1620 C CA . LEU A 1 223 ? 27.922 51.393 -5.359 1.00 37.42 223 LEU A CA 1
ATOM 1621 C C . LEU A 1 223 ? 28.086 50.532 -6.660 1.00 40.60 223 LEU A C 1
ATOM 1622 O O . LEU A 1 223 ? 27.761 50.941 -7.777 1.00 43.79 223 LEU A O 1
ATOM 1627 N N . GLY A 1 224 ? 28.586 49.309 -6.535 1.00 38.87 224 GLY A N 1
ATOM 1628 C CA . GLY A 1 224 ? 28.802 48.438 -7.692 1.00 40.43 224 GLY A CA 1
ATOM 1629 C C . GLY A 1 224 ? 30.261 48.313 -8.141 1.00 43.02 224 GLY A C 1
ATOM 1630 O O . GLY A 1 224 ? 30.577 47.488 -9.002 1.00 41.51 224 GLY A O 1
ATOM 1631 N N . MET A 1 225 ? 31.164 49.115 -7.539 1.00 31.13 225 MET A N 1
ATOM 1632 C CA . MET A 1 225 ? 32.561 49.084 -7.894 1.00 26.57 225 MET A CA 1
ATOM 1633 C C . MET A 1 225 ? 33.245 47.838 -7.466 1.00 34.87 225 MET A C 1
ATOM 1634 O O . MET A 1 225 ? 32.681 47.027 -6.718 1.00 39.94 225 MET A O 1
ATOM 1639 N N . GLY A 1 226 ? 34.449 47.617 -7.956 1.00 27.56 226 GLY A N 1
ATOM 1640 C CA . GLY A 1 226 ? 35.068 46.371 -7.616 1.00 24.85 226 GLY A CA 1
ATOM 1641 C C . GLY A 1 226 ? 36.406 46.586 -6.929 1.00 27.67 226 GLY A C 1
ATOM 1642 O O . GLY A 1 226 ? 36.615 47.638 -6.308 1.00 29.18 226 GLY A O 1
ATOM 1643 N N . LEU A 1 227 ? 37.268 45.586 -7.030 1.00 25.66 227 LEU A N 1
ATOM 1644 C CA . LEU A 1 227 ? 38.585 45.618 -6.402 1.00 26.64 227 LEU A CA 1
ATOM 1645 C C . LEU A 1 227 ? 39.541 46.652 -6.972 1.00 39.18 227 LEU A C 1
ATOM 1646 O O . LEU A 1 227 ? 40.455 47.092 -6.269 1.00 32.56 227 LEU A O 1
ATOM 1651 N N . ASN A 1 228 ? 39.380 47.029 -8.261 1.00 26.69 228 ASN A N 1
ATOM 1652 C CA . ASN A 1 228 ? 40.310 48.007 -8.775 1.00 21.72 228 ASN A CA 1
ATOM 1653 C C . ASN A 1 228 ? 40.005 49.298 -8.053 1.00 19.68 228 ASN A C 1
ATOM 1654 O O . ASN A 1 228 ? 40.866 50.087 -7.681 1.00 25.60 228 ASN A O 1
ATOM 1659 N N . ALA A 1 229 ? 38.722 49.547 -7.881 1.00 20.10 229 ALA A N 1
ATOM 1660 C CA . ALA A 1 229 ? 38.354 50.797 -7.244 1.00 23.19 229 ALA A CA 1
ATOM 1661 C C . ALA A 1 229 ? 38.843 50.888 -5.764 1.00 32.24 229 ALA A C 1
ATOM 1662 O O . ALA A 1 229 ? 39.200 51.960 -5.259 1.00 27.60 229 ALA A O 1
ATOM 1664 N N . ARG A 1 230 ? 38.818 49.753 -5.057 1.00 30.91 230 ARG A N 1
ATOM 1665 C CA . ARG A 1 230 ? 39.257 49.701 -3.646 1.00 30.97 230 ARG A CA 1
ATOM 1666 C C . ARG A 1 230 ? 40.747 49.986 -3.596 1.00 32.89 230 ARG A C 1
ATOM 1667 O O . ARG A 1 230 ? 41.248 50.732 -2.746 1.00 32.28 230 ARG A O 1
ATOM 1675 N N . ALA A 1 231 ? 41.465 49.391 -4.558 1.00 23.86 231 ALA A N 1
ATOM 1676 C CA . ALA A 1 231 ? 42.907 49.604 -4.601 1.00 21.25 231 ALA A CA 1
ATOM 1677 C C . ALA A 1 231 ? 43.213 51.064 -4.850 1.00 27.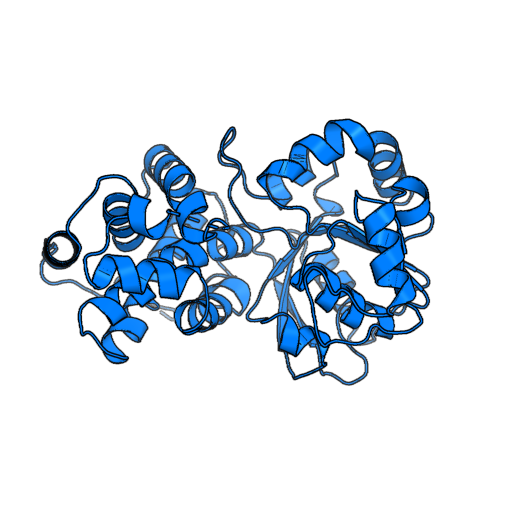07 231 ALA A C 1
ATOM 1678 O O . ALA A 1 231 ? 44.109 51.632 -4.256 1.00 28.18 231 ALA A O 1
ATOM 1680 N N . ALA A 1 232 ? 42.403 51.741 -5.661 1.00 22.62 232 ALA A N 1
ATOM 1681 C CA . ALA A 1 232 ? 42.665 53.149 -5.881 1.00 22.71 232 ALA A CA 1
ATOM 1682 C C . ALA A 1 232 ? 42.265 53.984 -4.675 1.00 23.44 232 ALA A C 1
ATOM 1683 O O . ALA A 1 232 ? 42.887 54.988 -4.386 1.00 26.44 232 ALA A O 1
ATOM 1685 N N . LEU A 1 233 ? 41.192 53.588 -3.967 1.00 24.25 233 LEU A N 1
ATOM 1686 C CA . LEU A 1 233 ? 40.769 54.328 -2.746 1.00 26.79 233 LEU A CA 1
ATOM 1687 C C . LEU A 1 233 ? 41.897 54.256 -1.670 1.00 26.00 233 LEU A C 1
ATOM 1688 O O . LEU A 1 233 ? 42.278 55.224 -1.046 1.00 26.58 233 LEU A O 1
ATOM 1693 N N . ILE A 1 234 ? 42.485 53.116 -1.533 1.00 20.79 234 ILE A N 1
ATOM 1694 C CA . ILE A 1 234 ? 43.587 52.953 -0.608 1.00 26.86 234 ILE A CA 1
ATOM 1695 C C . ILE A 1 234 ? 44.756 53.828 -1.012 1.00 32.33 234 ILE A C 1
ATOM 1696 O O . ILE A 1 234 ? 45.300 54.552 -0.164 1.00 27.32 234 ILE A O 1
ATOM 1701 N N . MET A 1 235 ? 45.163 53.786 -2.316 1.00 29.09 235 MET A N 1
ATOM 1702 C CA A MET A 1 235 ? 46.315 54.582 -2.823 0.50 25.33 235 MET A CA 1
ATOM 1703 C CA B MET A 1 235 ? 46.311 54.592 -2.739 0.50 22.96 235 MET A CA 1
ATOM 1704 C C . MET A 1 235 ? 46.090 56.072 -2.729 1.00 23.33 235 MET A C 1
ATOM 1705 O O . MET A 1 235 ? 46.992 56.798 -2.374 1.00 27.17 235 MET A O 1
ATOM 1714 N N . ARG A 1 236 ? 44.881 56.531 -3.090 1.00 18.65 236 ARG A N 1
ATOM 1715 C CA . ARG A 1 236 ? 44.693 57.965 -3.051 1.00 19.61 236 ARG A CA 1
ATOM 1716 C C . ARG A 1 236 ? 44.468 58.439 -1.576 1.00 28.60 236 ARG A C 1
ATOM 1717 O O . ARG A 1 236 ? 44.836 59.569 -1.132 1.00 25.98 236 ARG A O 1
ATOM 1725 N N . GLY A 1 237 ? 43.801 57.543 -0.815 1.00 28.00 237 GLY A N 1
ATOM 1726 C CA . GLY A 1 237 ? 43.477 57.798 0.600 1.00 29.80 237 GLY A CA 1
ATOM 1727 C C . GLY A 1 237 ? 44.760 58.009 1.402 1.00 24.06 237 GLY A C 1
ATOM 1728 O O . GLY A 1 237 ? 44.901 58.927 2.161 1.00 28.04 237 GLY A O 1
ATOM 1729 N N . LEU A 1 238 ? 45.723 57.185 1.133 1.00 19.46 238 LEU A N 1
ATOM 1730 C CA . LEU A 1 238 ? 47.001 57.313 1.792 1.00 20.90 238 LEU A CA 1
ATOM 1731 C C . LEU A 1 238 ? 47.631 58.680 1.656 1.00 32.93 238 LEU A C 1
ATOM 1732 O O . LEU A 1 238 ? 48.329 59.166 2.572 1.00 28.15 238 LEU A O 1
ATOM 1737 N N . LEU A 1 239 ? 47.443 59.333 0.491 1.00 25.48 239 LEU A N 1
ATOM 1738 C CA . LEU A 1 239 ? 48.075 60.636 0.390 1.00 22.50 239 LEU A CA 1
ATOM 1739 C C . LEU A 1 239 ? 47.405 61.605 1.334 1.00 21.88 239 LEU A C 1
ATOM 1740 O O . LEU A 1 239 ? 48.017 62.592 1.699 1.00 27.34 239 LEU A O 1
ATOM 1745 N N . GLU A 1 240 ? 46.114 61.379 1.648 1.00 20.10 240 GLU A N 1
ATOM 1746 C CA . GLU A 1 240 ? 45.425 62.255 2.565 1.00 20.44 240 GLU A CA 1
ATOM 1747 C C . GLU A 1 240 ? 46.050 62.074 3.990 1.00 27.65 240 GLU A C 1
ATOM 1748 O O . GLU A 1 240 ? 46.273 63.031 4.749 1.00 22.81 240 GLU A O 1
ATOM 1754 N N . ILE A 1 241 ? 46.390 60.837 4.292 1.00 24.05 241 ILE A N 1
ATOM 1755 C CA . ILE A 1 241 ? 47.050 60.516 5.576 1.00 22.36 241 ILE A CA 1
ATOM 1756 C C . ILE A 1 241 ? 48.381 61.209 5.541 1.00 26.25 241 ILE A C 1
ATOM 1757 O O . ILE A 1 241 ? 48.771 61.931 6.466 1.00 26.21 241 ILE A O 1
ATOM 1762 N N . ARG A 1 242 ? 49.068 61.087 4.415 1.00 21.33 242 ARG A N 1
ATOM 1763 C CA . ARG A 1 242 ? 50.369 61.734 4.306 1.00 19.26 242 ARG A CA 1
ATOM 1764 C C . ARG A 1 242 ? 50.269 63.234 4.506 1.00 29.41 242 ARG A C 1
ATOM 1765 O O . ARG A 1 242 ? 51.026 63.899 5.258 1.00 25.40 242 ARG A O 1
ATOM 1773 N N . ASP A 1 243 ? 49.297 63.839 3.825 1.00 24.19 243 ASP A N 1
ATOM 1774 C CA . ASP A 1 243 ? 49.203 65.293 3.939 1.00 26.76 243 ASP A CA 1
ATOM 1775 C C . ASP A 1 243 ? 48.805 65.803 5.344 1.00 33.12 243 ASP A C 1
ATOM 1776 O O . ASP A 1 243 ? 49.322 66.844 5.795 1.00 28.54 243 ASP A O 1
ATOM 1781 N N . LEU A 1 244 ? 47.862 65.076 6.012 1.00 23.94 244 LEU A N 1
ATOM 1782 C CA . LEU A 1 244 ? 47.474 65.521 7.330 1.00 22.37 244 LEU A CA 1
ATOM 1783 C C . LEU A 1 244 ? 48.655 65.339 8.258 1.00 24.01 244 LEU A C 1
ATOM 1784 O O . LEU A 1 244 ? 48.924 66.175 9.110 1.00 27.28 244 LEU A O 1
ATOM 1789 N N . THR A 1 245 ? 49.426 64.287 8.042 1.00 21.46 245 THR A N 1
ATOM 1790 C CA . THR A 1 245 ? 50.620 64.069 8.869 1.00 21.53 245 THR A CA 1
ATOM 1791 C C . THR A 1 245 ? 51.625 65.233 8.778 1.00 29.66 245 THR A C 1
ATOM 1792 O O . THR A 1 245 ? 52.236 65.719 9.760 1.00 27.56 245 THR A O 1
ATOM 1796 N N . ALA A 1 246 ? 51.860 65.712 7.574 1.00 26.90 246 ALA A N 1
ATOM 1797 C CA . ALA A 1 246 ? 52.842 66.782 7.433 1.00 26.63 246 ALA A CA 1
ATOM 1798 C C . ALA A 1 246 ? 52.385 68.017 8.213 1.00 25.37 246 ALA A C 1
ATOM 1799 O O . ALA A 1 246 ? 53.124 68.686 8.911 1.00 24.40 246 ALA A O 1
ATOM 1801 N N . ALA A 1 247 ? 51.111 68.293 8.092 1.00 24.42 247 ALA A N 1
ATOM 1802 C CA . ALA A 1 247 ? 50.486 69.429 8.710 1.00 26.39 247 ALA A CA 1
ATOM 1803 C C . ALA A 1 247 ? 50.542 69.410 10.216 1.00 32.55 247 ALA A C 1
ATOM 1804 O O . ALA A 1 247 ? 50.573 70.457 10.838 1.00 30.80 247 ALA A O 1
ATOM 1806 N N . LEU A 1 248 ? 50.469 68.221 10.778 1.00 28.19 248 LEU A N 1
ATOM 1807 C CA . LEU A 1 248 ? 50.496 68.039 12.202 1.00 21.85 248 LEU A CA 1
ATOM 1808 C C . LEU A 1 248 ? 51.933 68.003 12.687 1.00 29.73 248 LEU A C 1
ATOM 1809 O O . LEU A 1 248 ? 52.178 67.791 13.851 1.00 36.35 248 LEU A O 1
ATOM 1814 N N . GLY A 1 249 ? 52.924 68.151 11.816 1.00 29.02 249 GLY A N 1
ATOM 1815 C CA . GLY A 1 249 ? 54.305 68.109 12.269 1.00 26.36 249 GLY A CA 1
ATOM 1816 C C . GLY A 1 249 ? 54.978 66.720 12.330 1.00 33.22 249 GLY A C 1
ATOM 1817 O O . GLY A 1 249 ? 56.120 66.555 12.840 1.00 32.08 249 GLY A O 1
ATOM 1818 N N . GLY A 1 250 ? 54.357 65.713 11.730 1.00 24.91 250 GLY A N 1
ATOM 1819 C CA . GLY A 1 250 ? 54.974 64.416 11.762 1.00 19.88 250 GLY A CA 1
ATOM 1820 C C . GLY A 1 250 ? 56.087 64.307 10.754 1.00 28.34 250 GLY A C 1
ATOM 1821 O O . GLY A 1 250 ? 56.150 65.081 9.802 1.00 31.01 250 GLY A O 1
ATOM 1822 N N . ASP A 1 251 ? 56.993 63.353 10.939 1.00 24.29 251 ASP A N 1
ATOM 1823 C CA . ASP A 1 251 ? 58.061 63.258 9.962 1.00 25.32 251 ASP A CA 1
ATOM 1824 C C . ASP A 1 251 ? 57.640 62.424 8.739 1.00 28.82 251 ASP A C 1
ATOM 1825 O O . ASP A 1 251 ? 58.346 62.368 7.732 1.00 27.41 251 ASP A O 1
ATOM 1830 N N . GLY A 1 252 ? 56.521 61.711 8.879 1.00 24.76 252 GLY A N 1
ATOM 1831 C CA . GLY A 1 252 ? 55.918 60.890 7.802 1.00 19.92 252 GLY A CA 1
ATOM 1832 C C . GLY A 1 252 ? 56.586 59.554 7.481 1.00 23.66 252 GLY A C 1
ATOM 1833 O O . GLY A 1 252 ? 56.063 58.824 6.633 1.00 25.22 252 GLY A O 1
ATOM 1834 N N . SER A 1 253 ? 57.724 59.200 8.111 1.00 20.05 253 SER A N 1
ATOM 1835 C CA . SER A 1 253 ? 58.306 57.930 7.812 1.00 21.91 253 SER A CA 1
ATOM 1836 C C . SER A 1 253 ? 57.390 56.732 8.079 1.00 25.03 253 SER A C 1
ATOM 1837 O O . SER A 1 253 ? 57.677 55.639 7.636 1.00 26.57 253 SER A O 1
ATOM 1840 N N . ALA A 1 254 ? 56.235 56.853 8.723 1.00 22.48 254 ALA A N 1
ATOM 1841 C CA . ALA A 1 254 ? 55.436 55.619 8.885 1.00 25.87 254 ALA A CA 1
ATOM 1842 C C . ALA A 1 254 ? 54.356 55.478 7.831 1.00 27.71 254 ALA A C 1
ATOM 1843 O O . ALA A 1 254 ? 53.695 54.439 7.696 1.00 29.03 254 ALA A O 1
ATOM 1845 N N . VAL A 1 255 ? 54.132 56.560 7.102 1.00 23.92 255 VAL A N 1
ATOM 1846 C CA . VAL A 1 255 ? 53.023 56.553 6.105 1.00 23.64 255 VAL A CA 1
ATOM 1847 C C . VAL A 1 255 ? 53.050 55.359 5.174 1.00 19.61 255 VAL A C 1
ATOM 1848 O O . VAL A 1 255 ? 52.037 54.723 4.891 1.00 24.72 255 VAL A O 1
ATOM 1852 N N . PHE A 1 256 ? 54.246 55.128 4.648 1.00 20.72 256 PHE A N 1
ATOM 1853 C CA . PHE A 1 256 ? 54.365 54.051 3.695 1.00 22.41 256 PHE A CA 1
ATOM 1854 C C . PHE A 1 256 ? 54.836 52.794 4.376 1.00 27.29 256 PHE A C 1
ATOM 1855 O O . PHE A 1 256 ? 55.317 51.865 3.716 1.00 23.67 256 PHE A O 1
ATOM 1863 N N . GLY A 1 257 ? 54.698 52.741 5.699 1.00 25.68 257 GLY A N 1
ATOM 1864 C CA . GLY A 1 257 ? 55.144 51.502 6.358 1.00 27.27 257 GLY A CA 1
ATOM 1865 C C . GLY A 1 257 ? 53.947 50.687 6.893 1.00 30.77 257 GLY A C 1
ATOM 1866 O O . GLY A 1 257 ? 52.776 50.841 6.461 1.00 27.13 257 GLY A O 1
ATOM 1867 N N . LEU A 1 258 ? 54.200 49.797 7.850 1.00 24.72 258 LEU A N 1
ATOM 1868 C CA . LEU A 1 258 ? 53.111 48.960 8.349 1.00 22.94 258 LEU A CA 1
ATOM 1869 C C . LEU A 1 258 ? 51.944 49.684 8.988 1.00 19.30 258 LEU A C 1
ATOM 1870 O O . LEU A 1 258 ? 50.796 49.299 8.843 1.00 22.34 258 LEU A O 1
ATOM 1875 N N . ALA A 1 259 ? 52.251 50.784 9.707 1.00 20.53 259 ALA A N 1
ATOM 1876 C CA . ALA A 1 259 ? 51.217 51.503 10.364 1.00 20.65 259 ALA A CA 1
ATOM 1877 C C . ALA A 1 259 ? 50.381 52.314 9.426 1.00 27.66 259 ALA A C 1
ATOM 1878 O O . ALA A 1 259 ? 49.278 52.637 9.737 1.00 21.90 259 ALA A O 1
ATOM 1880 N N . GLY A 1 260 ? 50.921 52.741 8.257 1.00 24.90 260 GLY A N 1
ATOM 1881 C CA . GLY A 1 260 ? 50.124 53.569 7.361 1.00 21.40 260 GLY A CA 1
ATOM 1882 C C . GLY A 1 260 ? 49.602 52.666 6.292 1.00 24.47 260 GLY A C 1
ATOM 1883 O O . GLY A 1 260 ? 48.563 52.099 6.414 1.00 22.54 260 GLY A O 1
ATOM 1884 N N . LEU A 1 261 ? 50.390 52.475 5.257 1.00 25.36 261 LEU A N 1
ATOM 1885 C CA . LEU A 1 261 ? 49.910 51.636 4.190 1.00 32.22 261 LEU A CA 1
ATOM 1886 C C . LEU A 1 261 ? 49.418 50.257 4.611 1.00 24.91 261 LEU A C 1
ATOM 1887 O O . LEU A 1 261 ? 48.319 49.807 4.244 1.00 25.56 261 LEU A O 1
ATOM 1889 N N . GLY A 1 262 ? 50.288 49.557 5.321 1.00 23.17 262 GLY A N 1
ATOM 1890 C CA . GLY A 1 262 ? 49.951 48.207 5.717 1.00 21.71 262 GLY A CA 1
ATOM 1891 C C . GLY A 1 262 ? 48.599 48.138 6.408 1.00 25.96 262 GLY A C 1
ATOM 1892 O O . GLY A 1 262 ? 47.675 47.386 6.023 1.00 27.84 262 GLY A O 1
ATOM 1893 N N . ASP A 1 263 ? 48.416 48.937 7.446 1.00 19.80 263 ASP A N 1
ATOM 1894 C CA . ASP A 1 263 ? 47.150 48.794 8.172 1.00 16.85 263 ASP A CA 1
ATOM 1895 C C . ASP A 1 263 ? 45.993 49.280 7.371 1.00 20.67 263 ASP A C 1
ATOM 1896 O O . ASP A 1 263 ? 44.834 48.864 7.481 1.00 22.24 263 ASP A O 1
ATOM 1901 N N . LEU A 1 264 ? 46.268 50.326 6.566 1.00 21.96 264 LEU A N 1
ATOM 1902 C CA . LEU A 1 264 ? 45.113 50.888 5.774 1.00 21.87 264 LEU A CA 1
ATOM 1903 C C . LEU A 1 264 ? 44.560 49.864 4.767 1.00 23.84 264 LEU A C 1
ATOM 1904 O O . LEU A 1 264 ? 43.342 49.692 4.590 1.00 24.21 264 LEU A O 1
ATOM 1909 N N . GLN A 1 265 ? 45.515 49.199 4.097 1.00 25.04 265 GLN A N 1
ATOM 1910 C CA . GLN A 1 265 ? 45.100 48.213 3.149 1.00 29.54 265 GLN A CA 1
ATOM 1911 C C . GLN A 1 265 ? 44.336 47.080 3.824 1.00 35.98 265 GLN A C 1
ATOM 1912 O O . GLN A 1 265 ? 43.284 46.605 3.365 1.00 31.63 265 GLN A O 1
ATOM 1918 N N . LEU A 1 266 ? 44.778 46.651 4.987 1.00 30.15 266 LEU A N 1
ATOM 1919 C CA . LEU A 1 266 ? 44.028 45.578 5.662 1.00 25.54 266 LEU A CA 1
ATOM 1920 C C . LEU A 1 266 ? 42.696 46.022 6.122 1.00 20.08 266 LEU A C 1
ATOM 1921 O O . LEU A 1 266 ? 41.652 45.378 6.028 1.00 28.46 266 LEU A O 1
ATOM 1926 N N . THR A 1 267 ? 42.652 47.228 6.639 1.00 22.46 267 THR A N 1
ATOM 1927 C CA . THR A 1 267 ? 41.365 47.710 7.162 1.00 20.41 267 THR A CA 1
ATOM 1928 C C . THR A 1 267 ? 40.365 47.989 6.070 1.00 32.07 267 THR A C 1
ATOM 1929 O O . THR A 1 267 ? 39.184 47.791 6.285 1.00 28.26 267 THR A O 1
ATOM 1933 N N . CYS A 1 268 ? 40.836 48.508 4.897 1.00 31.03 268 CYS A N 1
ATOM 1934 C CA . CYS A 1 268 ? 39.882 48.785 3.818 1.00 28.15 268 CYS A CA 1
ATOM 1935 C C . CYS A 1 268 ? 39.327 47.484 3.163 1.00 32.76 268 CYS A C 1
ATOM 1936 O O . CYS A 1 268 ? 38.261 47.432 2.523 1.00 33.43 268 CYS A O 1
ATOM 1939 N N . SER A 1 269 ? 40.045 46.387 3.341 1.00 29.00 269 SER A N 1
ATOM 1940 C CA . SER A 1 269 ? 39.563 45.118 2.756 1.00 33.24 269 SER A CA 1
ATOM 1941 C C . SER A 1 269 ? 38.861 44.238 3.773 1.00 38.74 269 SER A C 1
ATOM 1942 O O . SER A 1 269 ? 38.616 43.087 3.486 1.00 33.58 269 SER A O 1
ATOM 1945 N N . SER A 1 270 ? 38.587 44.718 4.988 1.00 33.44 270 SER A N 1
ATOM 1946 C CA . SER A 1 270 ? 37.925 43.822 5.943 1.00 31.23 270 SER A CA 1
ATOM 1947 C C . SER A 1 270 ? 36.422 43.915 5.717 1.00 30.20 270 SER A C 1
ATOM 1948 O O . SER A 1 270 ? 35.712 44.782 6.285 1.00 32.00 270 SER A O 1
ATOM 1951 N N . GLU A 1 271 ? 35.942 43.034 4.806 1.00 31.68 271 GLU A N 1
ATOM 1952 C CA . GLU A 1 271 ? 34.546 43.055 4.348 1.00 32.27 271 GLU A CA 1
ATOM 1953 C C . GLU A 1 271 ? 33.493 42.927 5.389 1.00 37.03 271 GLU A C 1
ATOM 1954 O O . GLU A 1 271 ? 32.389 43.425 5.256 1.00 35.46 271 GLU A O 1
ATOM 1960 N N . LEU A 1 272 ? 33.842 42.228 6.436 1.00 39.17 272 LEU A N 1
ATOM 1961 C CA . LEU A 1 272 ? 32.837 42.081 7.438 1.00 39.34 272 LEU A CA 1
ATOM 1962 C C . LEU A 1 272 ? 32.870 43.103 8.562 1.00 45.33 272 LEU A C 1
ATOM 1963 O O . LEU A 1 272 ? 32.008 43.068 9.480 1.00 43.51 272 LEU A O 1
ATOM 1968 N N . SER A 1 273 ? 33.875 43.993 8.484 1.00 36.01 273 SER A N 1
ATOM 1969 C CA . SER A 1 273 ? 34.059 45.065 9.460 1.00 36.03 273 SER A CA 1
ATOM 1970 C C . SER A 1 273 ? 32.845 46.017 9.429 1.00 40.55 273 SER A C 1
ATOM 1971 O O . SER A 1 273 ? 32.093 46.158 8.441 1.00 36.66 273 SER A O 1
ATOM 1974 N N . ARG A 1 274 ? 32.601 46.639 10.569 1.00 33.24 274 ARG A N 1
ATOM 1975 C CA . ARG A 1 274 ? 31.489 47.506 10.693 1.00 31.62 274 ARG A CA 1
ATOM 1976 C C . ARG A 1 274 ? 31.601 48.743 9.840 1.00 32.86 274 ARG A C 1
ATOM 1977 O O . ARG A 1 274 ? 30.584 49.252 9.370 1.00 34.56 274 ARG A O 1
ATOM 1985 N N . ASN A 1 275 ? 32.835 49.242 9.689 1.00 28.53 275 ASN A N 1
ATOM 1986 C CA . ASN A 1 275 ? 33.046 50.461 8.854 1.00 26.23 275 ASN A CA 1
ATOM 1987 C C . ASN A 1 275 ? 32.577 50.100 7.436 1.00 29.47 275 ASN A C 1
ATOM 1988 O O . ASN A 1 275 ? 31.795 50.805 6.791 1.00 32.16 275 ASN A O 1
ATOM 1993 N N . PHE A 1 276 ? 33.055 48.942 6.982 1.00 30.94 276 PHE A N 1
ATOM 1994 C CA . PHE A 1 276 ? 32.763 48.422 5.630 1.00 28.16 276 PHE A CA 1
ATOM 1995 C C . PHE A 1 276 ? 31.256 48.199 5.438 1.00 39.19 276 PHE A C 1
ATOM 1996 O O . PHE A 1 276 ? 30.612 48.693 4.486 1.00 38.60 276 PHE A O 1
ATOM 2004 N N . THR A 1 277 ? 30.651 47.458 6.376 1.00 36.00 277 THR A N 1
ATOM 2005 C CA . THR A 1 277 ? 29.216 47.201 6.249 1.00 36.74 277 THR A CA 1
ATOM 2006 C C . THR A 1 277 ? 28.412 48.477 6.293 1.00 37.22 277 THR A C 1
ATOM 2007 O O . THR A 1 277 ? 27.467 48.649 5.523 1.00 36.85 277 THR A O 1
ATOM 2011 N N . VAL A 1 278 ? 28.802 49.405 7.151 1.00 32.21 278 VAL A N 1
ATOM 2012 C CA . VAL A 1 278 ? 28.068 50.668 7.179 1.00 29.89 278 VAL A CA 1
ATOM 2013 C C . VAL A 1 278 ? 28.241 51.405 5.820 1.00 40.44 278 VAL A C 1
ATOM 2014 O O . VAL A 1 278 ? 27.336 52.040 5.235 1.00 35.37 278 VAL A O 1
ATOM 2018 N N . GLY A 1 279 ? 29.484 51.375 5.303 1.00 36.44 279 GLY A N 1
ATOM 2019 C CA . GLY A 1 279 ? 29.693 52.073 4.031 1.00 34.71 279 GLY A CA 1
ATOM 2020 C C . GLY A 1 279 ? 28.918 51.372 2.905 1.00 36.37 279 GLY A C 1
ATOM 2021 O O . GLY A 1 279 ? 28.365 51.982 2.013 1.00 36.13 279 GLY A O 1
ATOM 2022 N N . LYS A 1 280 ? 28.880 50.066 2.952 1.00 32.63 280 LYS A N 1
ATOM 2023 C CA . LYS A 1 280 ? 28.147 49.359 1.925 1.00 34.86 280 LYS A CA 1
ATOM 2024 C C . LYS A 1 280 ? 26.661 49.732 1.953 1.00 46.42 280 LYS A C 1
ATOM 2025 O O . LYS A 1 280 ? 26.044 49.947 0.893 1.00 41.88 280 LYS A O 1
ATOM 2031 N N . LYS A 1 281 ? 26.086 49.872 3.169 1.00 39.28 281 LYS A N 1
ATOM 2032 C CA . LYS A 1 281 ? 24.689 50.278 3.283 1.00 36.78 281 LYS A CA 1
ATOM 2033 C C . LYS A 1 281 ? 24.473 51.623 2.703 1.00 42.32 281 LYS A C 1
ATOM 2034 O O . LYS A 1 281 ? 23.566 51.877 1.919 1.00 43.64 281 LYS A O 1
ATOM 2040 N N . LEU A 1 282 ? 25.320 52.520 3.096 1.00 32.74 282 LEU A N 1
ATOM 2041 C CA . LEU A 1 282 ? 25.151 53.840 2.558 1.00 34.72 282 LEU A CA 1
ATOM 2042 C C . LEU A 1 282 ? 25.246 53.870 1.027 1.00 42.67 282 LEU A C 1
ATOM 2043 O O . LEU A 1 282 ? 24.522 54.581 0.352 1.00 43.64 282 LEU A O 1
ATOM 2048 N N . GLY A 1 283 ? 26.200 53.110 0.507 1.00 42.42 283 GLY A N 1
ATOM 2049 C CA . GLY A 1 283 ? 26.492 52.953 -0.887 1.00 44.27 283 GLY A CA 1
ATOM 2050 C C . GLY A 1 283 ? 25.275 52.350 -1.576 1.00 55.43 283 GLY A C 1
ATOM 2051 O O . GLY A 1 283 ? 24.944 52.727 -2.708 1.00 58.10 283 GLY A O 1
ATOM 2052 N N . LYS A 1 284 ? 24.616 51.412 -0.883 1.00 47.10 284 LYS A N 1
ATOM 2053 C CA . LYS A 1 284 ? 23.397 50.811 -1.399 1.00 45.65 284 LYS A CA 1
ATOM 2054 C C . LYS A 1 284 ? 22.214 51.773 -1.196 1.00 59.97 284 LYS A C 1
ATOM 2055 O O . LYS A 1 284 ? 21.073 51.376 -1.402 1.00 66.66 284 LYS A O 1
ATOM 2061 N N . GLY A 1 285 ? 22.471 53.029 -0.781 1.00 55.50 285 GLY A N 1
ATOM 2062 C CA . GLY A 1 285 ? 21.412 54.011 -0.590 1.00 56.36 285 GLY A CA 1
ATOM 2063 C C . GLY A 1 285 ? 20.769 54.152 0.809 1.00 68.57 285 GLY A C 1
ATOM 2064 O O . GLY A 1 285 ? 20.005 55.100 0.983 1.00 73.96 285 GLY A O 1
ATOM 2065 N N . LEU A 1 286 ? 21.024 53.254 1.789 1.00 56.59 286 LEU A N 1
ATOM 2066 C CA . LEU A 1 286 ? 20.441 53.384 3.120 1.00 55.20 286 LEU A CA 1
ATOM 2067 C C . LEU A 1 286 ? 20.981 54.610 3.824 1.00 68.51 286 LEU A C 1
ATOM 2068 O O . LEU A 1 286 ? 22.182 54.888 3.790 1.00 72.70 286 LEU A O 1
ATOM 2073 N N . PRO A 1 287 ? 20.072 55.316 4.492 1.00 67.90 287 PRO A N 1
ATOM 2074 C CA . PRO A 1 287 ? 20.399 56.499 5.238 1.00 62.99 287 PRO A CA 1
ATOM 2075 C C . PRO A 1 287 ? 20.995 56.074 6.560 1.00 57.48 287 PRO A C 1
ATOM 2076 O O . PRO A 1 287 ? 20.766 54.984 7.107 1.00 52.34 287 PRO A O 1
ATOM 2080 N N . ILE A 1 288 ? 21.790 56.979 7.065 1.00 53.73 288 ILE A N 1
ATOM 2081 C CA . ILE A 1 288 ? 22.487 56.718 8.291 1.00 51.46 288 ILE A CA 1
ATOM 2082 C C . ILE A 1 288 ? 21.638 56.305 9.483 1.00 53.64 288 ILE A C 1
ATOM 2083 O O . ILE A 1 288 ? 21.958 55.351 10.173 1.00 49.94 288 ILE A O 1
ATOM 2088 N N . GLU A 1 289 ? 20.518 56.989 9.704 1.00 54.72 289 GLU A N 1
ATOM 2089 C CA . GLU A 1 289 ? 19.616 56.705 10.826 1.00 50.89 289 GLU A CA 1
ATOM 2090 C C . GLU A 1 289 ? 19.170 55.279 10.821 1.00 47.09 289 GLU A C 1
ATOM 2091 O O . GLU A 1 289 ? 19.243 54.502 11.778 1.00 42.76 289 GLU A O 1
ATOM 2097 N N . GLU A 1 290 ? 18.704 54.944 9.664 1.00 48.92 290 GLU A N 1
ATOM 2098 C CA . GLU A 1 290 ? 18.251 53.610 9.488 1.00 52.57 290 GLU A CA 1
ATOM 2099 C C . GLU A 1 290 ? 19.426 52.701 9.710 1.00 58.90 290 GLU A C 1
ATOM 2100 O O . GLU A 1 290 ? 19.355 51.647 10.353 1.00 58.72 290 GLU A O 1
ATOM 2106 N N . ILE A 1 291 ? 20.555 53.116 9.176 1.00 54.10 291 ILE A N 1
ATOM 2107 C CA . ILE A 1 291 ? 21.675 52.238 9.377 1.00 49.21 291 ILE A CA 1
ATOM 2108 C C . ILE A 1 291 ? 21.931 52.248 10.855 1.00 47.67 291 ILE A C 1
ATOM 2109 O O . ILE A 1 291 ? 22.311 51.260 11.509 1.00 45.47 291 ILE A O 1
ATOM 2114 N N . GLN A 1 292 ? 21.721 53.418 11.392 1.00 42.84 292 GLN A N 1
ATOM 2115 C CA . GLN A 1 292 ? 21.979 53.541 12.801 1.00 48.42 292 GLN A CA 1
ATOM 2116 C C . GLN A 1 292 ? 21.007 52.711 13.640 1.00 75.95 292 GLN A C 1
ATOM 2117 O O . GLN A 1 292 ? 21.442 51.960 14.517 1.00 80.51 292 GLN A O 1
ATOM 2123 N N . ARG A 1 293 ? 19.700 52.815 13.335 1.00 75.77 293 ARG A N 1
ATOM 2124 C CA . ARG A 1 293 ? 18.664 52.064 14.041 1.00 84.35 293 ARG A CA 1
ATOM 2125 C C . ARG A 1 293 ? 18.948 50.551 14.197 1.00 77.10 293 ARG A C 1
ATOM 2126 O O . ARG A 1 293 ? 19.022 49.730 13.261 1.00 79.19 293 ARG A O 1
ATOM 2134 N N . ALA A 1 297 ? 26.380 49.180 17.956 1.00 100.00 297 ALA A N 1
ATOM 2135 C CA . ALA A 1 297 ? 27.531 50.070 18.193 1.00 99.66 297 ALA A CA 1
ATOM 2136 C C . ALA A 1 297 ? 27.860 51.041 17.055 1.00 92.94 297 ALA A C 1
ATOM 2137 O O . ALA A 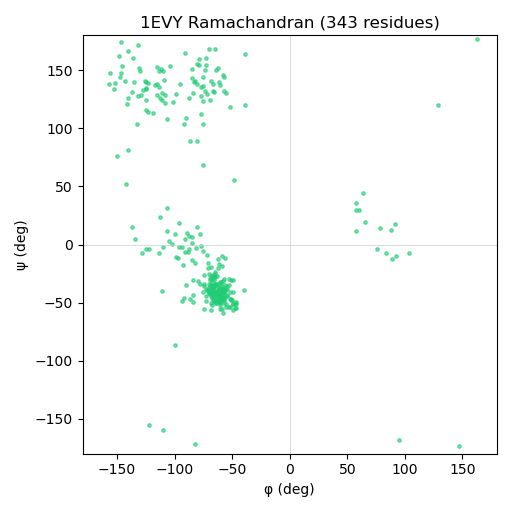1 297 ? 27.405 50.855 15.917 1.00 93.90 297 ALA A O 1
ATOM 2139 N N . VAL A 1 298 ? 28.674 52.074 17.372 1.00 77.72 298 VAL A N 1
ATOM 2140 C CA . VAL A 1 298 ? 29.091 53.015 16.354 1.00 72.72 298 VAL A CA 1
ATOM 2141 C C . VAL A 1 298 ? 30.298 52.496 15.567 1.00 63.11 298 VAL A C 1
ATOM 2142 O O . VAL A 1 298 ? 31.211 51.844 16.130 1.00 60.00 298 VAL A O 1
ATOM 2146 N N . ALA A 1 299 ? 30.264 52.738 14.242 1.00 49.07 299 ALA A N 1
ATOM 2147 C CA . ALA A 1 299 ? 31.410 52.343 13.437 1.00 42.44 299 ALA A CA 1
ATOM 2148 C C . ALA A 1 299 ? 32.466 53.417 13.772 1.00 28.04 299 ALA A C 1
ATOM 2149 O O . ALA A 1 299 ? 32.178 54.626 13.865 1.00 30.89 299 ALA A O 1
ATOM 2151 N N . GLU A 1 300 ? 33.665 52.960 13.972 1.00 26.59 300 GLU A N 1
ATOM 2152 C CA . GLU A 1 300 ? 34.744 53.863 14.265 1.00 29.74 300 GLU A CA 1
ATOM 2153 C C . GLU A 1 300 ? 34.874 54.960 13.207 1.00 36.18 300 GLU A C 1
ATOM 2154 O O . GLU A 1 300 ? 35.137 56.149 13.487 1.00 33.21 300 GLU A O 1
ATOM 2160 N N . GLY A 1 301 ? 34.658 54.577 11.941 1.00 31.75 301 GLY A N 1
ATOM 2161 C CA . GLY A 1 301 ? 34.809 55.624 10.943 1.00 28.56 301 GLY A CA 1
ATOM 2162 C C . GLY A 1 301 ? 33.722 56.661 11.015 1.00 28.48 301 GLY A C 1
ATOM 2163 O O . GLY A 1 301 ? 33.956 57.838 10.692 1.00 28.71 301 GLY A O 1
ATOM 2164 N N . VAL A 1 302 ? 32.513 56.254 11.441 1.00 30.06 302 VAL A N 1
ATOM 2165 C CA . VAL A 1 302 ? 31.475 57.277 11.513 1.00 27.33 302 VAL A CA 1
ATOM 2166 C C . VAL A 1 302 ? 31.810 58.324 12.555 1.00 38.19 302 VAL A C 1
ATOM 2167 O O . VAL A 1 302 ? 31.752 59.537 12.317 1.00 35.03 302 VAL A O 1
ATOM 2171 N N . ALA A 1 303 ? 32.186 57.838 13.751 1.00 37.92 303 ALA A N 1
ATOM 2172 C CA . ALA A 1 303 ? 32.547 58.747 14.850 1.00 32.49 303 ALA A CA 1
ATOM 2173 C C . ALA A 1 303 ? 33.752 59.611 14.499 1.00 36.60 303 ALA A C 1
ATOM 2174 O O . ALA A 1 303 ? 33.774 60.782 14.795 1.00 37.99 303 ALA A O 1
ATOM 2176 N N . THR A 1 304 ? 34.793 59.017 13.887 1.00 30.95 304 THR A N 1
ATOM 2177 C CA . THR A 1 304 ? 35.989 59.763 13.552 1.00 27.89 304 THR A CA 1
ATOM 2178 C C . THR A 1 304 ? 35.815 60.807 12.431 1.00 31.18 304 THR A C 1
ATOM 2179 O O . THR A 1 304 ? 36.483 61.854 12.393 1.00 31.90 304 THR A O 1
ATOM 2183 N N . ALA A 1 305 ? 34.889 60.561 11.514 1.00 28.39 305 ALA A N 1
ATOM 2184 C CA . ALA A 1 305 ? 34.711 61.502 10.394 1.00 28.92 305 ALA A CA 1
ATOM 2185 C C . ALA A 1 305 ? 34.521 62.952 10.715 1.00 31.68 305 ALA A C 1
ATOM 2186 O O . ALA A 1 305 ? 35.044 63.847 10.020 1.00 31.00 305 ALA A O 1
ATOM 2188 N N . ASP A 1 306 ? 33.743 63.248 11.734 1.00 31.77 306 ASP A N 1
ATOM 2189 C CA . ASP A 1 306 ? 33.512 64.675 12.023 1.00 32.21 306 ASP A CA 1
ATOM 2190 C C . ASP A 1 306 ? 34.730 65.388 12.636 1.00 35.44 306 ASP A C 1
ATOM 2191 O O . ASP A 1 306 ? 35.145 66.454 12.193 1.00 34.62 306 ASP A O 1
ATOM 2196 N N . PRO A 1 307 ? 35.344 64.788 13.686 1.00 32.92 307 PRO A N 1
ATOM 2197 C CA . PRO A 1 307 ? 36.497 65.447 14.261 1.00 28.59 307 PRO A CA 1
ATOM 2198 C C . PRO A 1 307 ? 37.609 65.485 13.231 1.00 27.10 307 PRO A C 1
ATOM 2199 O O . PRO A 1 307 ? 38.355 66.434 13.139 1.00 26.46 307 PRO A O 1
ATOM 2203 N N . LEU A 1 308 ? 37.697 64.450 12.399 1.00 27.06 308 LEU A N 1
ATOM 2204 C CA . LEU A 1 308 ? 38.770 64.503 11.351 1.00 27.45 308 LEU A CA 1
ATOM 2205 C C . LEU A 1 308 ? 38.630 65.726 10.448 1.00 27.75 308 LEU A C 1
ATOM 2206 O O . LEU A 1 308 ? 39.606 66.429 10.148 1.00 32.26 308 LEU A O 1
ATOM 2211 N N . MET A 1 309 ? 37.404 65.900 9.987 1.00 26.42 309 MET A N 1
ATOM 2212 C CA . MET A 1 309 ? 37.051 67.003 9.118 1.00 29.33 309 MET A CA 1
ATOM 2213 C C . MET A 1 309 ? 37.310 68.338 9.851 1.00 36.44 309 MET A C 1
ATOM 2214 O O . MET A 1 309 ? 37.829 69.298 9.261 1.00 28.99 309 MET A O 1
ATOM 2219 N N . ARG A 1 310 ? 36.993 68.449 11.160 1.00 30.75 310 ARG A N 1
ATOM 2220 C CA . ARG A 1 310 ? 37.254 69.749 11.783 1.00 26.37 310 ARG A CA 1
ATOM 2221 C C . ARG A 1 310 ? 38.728 70.012 11.892 1.00 30.46 310 ARG A C 1
ATOM 2222 O O . ARG A 1 310 ? 39.245 71.133 11.718 1.00 28.79 310 ARG A O 1
ATOM 2230 N N . LEU A 1 311 ? 39.440 68.934 12.172 1.00 25.89 311 LEU A N 1
ATOM 2231 C CA . LEU A 1 311 ? 40.897 69.068 12.292 1.00 26.25 311 LEU A CA 1
ATOM 2232 C C . LEU A 1 311 ? 41.517 69.501 10.951 1.00 34.69 311 LEU A C 1
ATOM 2233 O O . LEU A 1 311 ? 42.349 70.405 10.922 1.00 30.65 311 LEU A O 1
ATOM 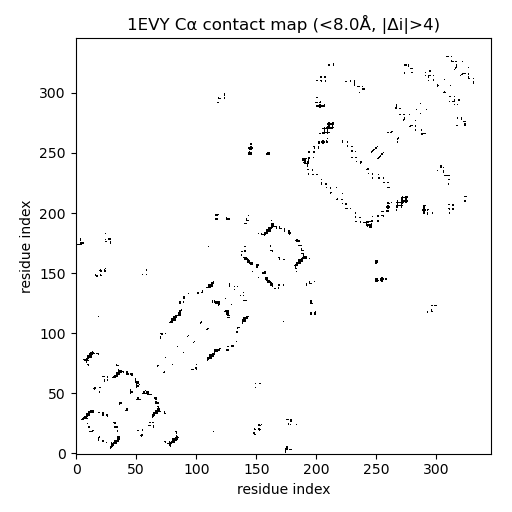2238 N N . ALA A 1 312 ? 41.101 68.819 9.838 1.00 31.75 312 ALA A N 1
ATOM 2239 C CA . ALA A 1 312 ? 41.598 69.138 8.472 1.00 30.19 312 ALA A CA 1
ATOM 2240 C C . ALA A 1 312 ? 41.326 70.624 8.094 1.00 30.27 312 ALA A C 1
ATOM 2241 O O . ALA A 1 312 ? 42.208 71.397 7.617 1.00 27.98 312 ALA A O 1
ATOM 2243 N N . LYS A 1 313 ? 40.078 71.041 8.373 1.00 27.10 313 LYS A N 1
ATOM 2244 C CA . LYS A 1 313 ? 39.726 72.423 8.112 1.00 28.55 313 LYS A CA 1
ATOM 2245 C C . LYS A 1 313 ? 40.634 73.354 8.938 1.00 41.51 313 LYS A C 1
ATOM 2246 O O . LYS A 1 313 ? 41.251 74.313 8.472 1.00 42.85 313 LYS A O 1
ATOM 2252 N N . GLN A 1 314 ? 40.797 73.071 10.218 1.00 35.10 314 GLN A N 1
ATOM 2253 C CA . GLN A 1 314 ? 41.645 73.961 10.992 1.00 34.65 314 GLN A CA 1
ATOM 2254 C C . GLN A 1 314 ? 43.069 74.058 10.469 1.00 40.56 314 GLN A C 1
ATOM 2255 O O . GLN A 1 314 ? 43.751 75.074 10.624 1.00 41.95 314 GLN A O 1
ATOM 2261 N N . LEU A 1 315 ? 43.566 72.958 9.900 1.00 34.18 315 LEU A N 1
ATOM 2262 C CA . LEU A 1 315 ? 44.928 72.954 9.443 1.00 32.05 315 LEU A CA 1
ATOM 2263 C C . LEU A 1 315 ? 44.998 73.270 7.963 1.00 34.12 315 LEU A C 1
ATOM 2264 O O . LEU A 1 315 ? 46.070 73.319 7.384 1.00 31.86 315 LEU A O 1
ATOM 2269 N N . LYS A 1 316 ? 43.829 73.434 7.387 1.00 30.79 316 LYS A N 1
ATOM 2270 C CA . LYS A 1 316 ? 43.743 73.736 5.952 1.00 32.88 316 LYS A CA 1
ATOM 2271 C C . LYS A 1 316 ? 44.298 72.589 5.144 1.00 34.75 316 LYS A C 1
ATOM 2272 O O . LYS A 1 316 ? 45.117 72.790 4.245 1.00 34.12 316 LYS A O 1
ATOM 2278 N N . VAL A 1 317 ? 43.938 71.383 5.504 1.00 29.95 317 VAL A N 1
ATOM 2279 C CA . VAL A 1 317 ? 44.433 70.271 4.758 1.00 27.65 317 VAL A CA 1
ATOM 2280 C C . VAL A 1 317 ? 43.296 69.685 3.950 1.00 33.13 317 VAL A C 1
ATOM 2281 O O . VAL A 1 317 ? 42.269 69.276 4.469 1.00 32.51 317 VAL A O 1
ATOM 2285 N N . LYS A 1 318 ? 43.443 69.627 2.632 1.00 30.87 318 LYS A N 1
ATOM 2286 C CA . LYS A 1 318 ? 42.333 69.038 1.831 1.00 26.99 318 LYS A CA 1
ATOM 2287 C C . LYS A 1 318 ? 42.462 67.564 1.904 1.00 26.38 318 LYS A C 1
ATOM 2288 O O . LYS A 1 318 ? 43.591 67.071 1.738 1.00 30.74 318 LYS A O 1
ATOM 2294 N N . MET A 1 319 ? 41.332 66.894 2.058 1.00 23.25 319 MET A N 1
ATOM 2295 C CA . MET A 1 319 ? 41.310 65.423 2.152 1.00 23.13 319 MET A CA 1
ATOM 2296 C C . MET A 1 319 ? 40.115 64.983 1.373 1.00 27.24 319 MET A C 1
ATOM 2297 O O . MET A 1 319 ? 39.058 64.779 1.884 1.00 28.52 319 MET A O 1
ATOM 2302 N N . PRO A 1 320 ? 40.288 64.926 0.074 1.00 31.33 320 PRO A N 1
ATOM 2303 C CA . PRO A 1 320 ? 39.202 64.700 -0.827 1.00 29.28 320 PRO A CA 1
ATOM 2304 C C . PRO A 1 320 ? 38.244 63.608 -0.517 1.00 29.19 320 PRO A C 1
ATOM 2305 O O . PRO A 1 320 ? 37.038 63.864 -0.473 1.00 27.46 320 PRO A O 1
ATOM 2309 N N . LEU A 1 321 ? 38.794 62.386 -0.328 1.00 29.85 321 LEU A N 1
ATOM 2310 C CA . LEU A 1 321 ? 38.006 61.199 -0.037 1.00 25.18 321 LEU A CA 1
ATOM 2311 C C . LEU A 1 321 ? 37.326 61.311 1.330 1.00 25.41 321 LEU A C 1
ATOM 2312 O O . LEU A 1 321 ? 36.125 61.072 1.456 1.00 27.35 321 LEU A O 1
ATOM 2317 N N . CYS A 1 322 ? 38.107 61.700 2.357 1.00 27.74 322 CYS A N 1
ATOM 2318 C CA . CYS A 1 322 ? 37.571 61.836 3.721 1.00 25.58 322 CYS A CA 1
ATOM 2319 C C . CYS A 1 322 ? 36.446 62.836 3.760 1.00 30.30 322 CYS A C 1
ATOM 2320 O O . CYS A 1 322 ? 35.404 62.638 4.410 1.00 34.17 322 CYS A O 1
ATOM 2323 N N . HIS A 1 323 ? 36.635 63.907 3.006 1.00 27.58 323 HIS A N 1
ATOM 2324 C CA . HIS A 1 323 ? 35.622 64.919 2.956 1.00 29.50 323 HIS A CA 1
ATOM 2325 C C . HIS A 1 323 ? 34.299 64.425 2.401 1.00 35.89 323 HIS A C 1
ATOM 2326 O O . HIS A 1 323 ? 33.271 64.676 2.993 1.00 37.71 323 HIS A O 1
ATOM 2333 N N . GLN A 1 324 ? 34.318 63.722 1.252 1.00 29.44 324 GLN A N 1
ATOM 2334 C CA . GLN A 1 324 ? 33.090 63.204 0.642 1.00 27.15 324 GLN A CA 1
ATOM 2335 C C . GLN A 1 324 ? 32.528 62.143 1.550 1.00 33.37 324 GLN A C 1
ATOM 2336 O O . GLN A 1 324 ? 31.297 62.016 1.652 1.00 34.99 324 GLN A O 1
ATOM 2342 N N . ILE A 1 325 ? 33.433 61.366 2.197 1.00 25.93 325 ILE A N 1
ATOM 2343 C CA . ILE A 1 325 ? 32.938 60.345 3.115 1.00 26.78 325 ILE A CA 1
ATOM 2344 C C . ILE A 1 325 ? 32.198 61.021 4.300 1.00 29.49 325 ILE A C 1
ATOM 2345 O O . ILE A 1 325 ? 31.101 60.677 4.730 1.00 30.63 325 ILE A O 1
ATOM 2350 N N . TYR A 1 326 ? 32.749 62.114 4.781 1.00 29.52 326 TYR A N 1
ATOM 2351 C CA . TYR A 1 326 ? 32.049 62.832 5.836 1.00 31.17 326 TYR A CA 1
ATOM 2352 C C . TYR A 1 326 ? 30.685 63.408 5.373 1.00 38.95 326 TYR A C 1
ATOM 2353 O O . TYR A 1 326 ? 29.671 63.454 6.095 1.00 37.07 326 TYR A O 1
ATOM 2362 N N . GLU A 1 327 ? 30.666 63.917 4.151 1.00 30.70 327 GLU A N 1
ATOM 2363 C CA . GLU A 1 327 ? 29.426 64.461 3.629 1.00 32.87 327 GLU A CA 1
ATOM 2364 C C . GLU A 1 327 ? 28.417 63.348 3.440 1.00 38.79 327 GLU A C 1
ATOM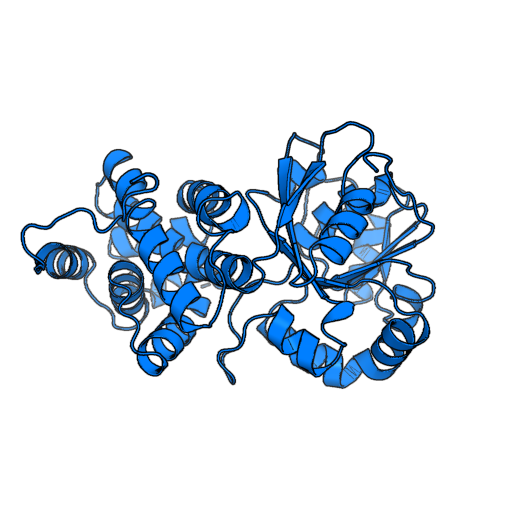 2365 O O . GLU A 1 327 ? 27.229 63.498 3.693 1.00 38.68 327 GLU A O 1
ATOM 2371 N N . ILE A 1 328 ? 28.862 62.206 2.988 1.00 35.00 328 ILE A N 1
ATOM 2372 C CA . ILE A 1 328 ? 27.895 61.141 2.831 1.00 34.29 328 ILE A CA 1
ATOM 2373 C C . ILE A 1 328 ? 27.381 60.683 4.188 1.00 47.50 328 ILE A C 1
ATOM 2374 O O . ILE A 1 328 ? 26.208 60.383 4.383 1.00 49.22 328 ILE A O 1
ATOM 2379 N N . VAL A 1 329 ? 28.267 60.597 5.162 1.00 40.71 329 VAL A N 1
ATOM 2380 C CA . VAL A 1 329 ? 27.832 60.131 6.460 1.00 38.69 329 VAL A CA 1
ATOM 2381 C C . VAL A 1 329 ? 27.051 61.150 7.265 1.00 41.98 329 VAL A C 1
ATOM 2382 O O . VAL A 1 329 ? 26.076 60.830 7.930 1.00 42.19 329 VAL A O 1
ATOM 2386 N N . TYR A 1 330 ? 27.503 62.377 7.219 1.00 40.66 330 TYR A N 1
ATOM 2387 C CA . TYR A 1 330 ? 26.918 63.431 8.024 1.00 40.86 330 TYR A CA 1
ATOM 2388 C C . TYR A 1 330 ? 25.810 64.263 7.435 1.00 56.19 330 TYR A C 1
ATOM 2389 O O . TYR A 1 330 ? 24.819 64.543 8.099 1.00 59.02 330 TYR A O 1
ATOM 2398 N N . LYS A 1 331 ? 26.016 64.693 6.199 1.00 52.33 331 LYS A N 1
ATOM 2399 C CA . LYS A 1 331 ? 25.098 65.579 5.525 1.00 44.35 331 LYS A CA 1
ATOM 2400 C C . LYS A 1 331 ? 24.245 64.994 4.442 1.00 52.57 331 LYS A C 1
ATOM 2401 O O . LYS A 1 331 ? 23.957 65.697 3.496 1.00 61.01 331 LYS A O 1
ATOM 2407 N N . LYS A 1 332 ? 23.883 63.729 4.548 1.00 51.77 332 LYS A N 1
ATOM 2408 C CA . LYS A 1 332 ? 22.995 63.052 3.608 1.00 53.99 332 LYS A CA 1
ATOM 2409 C C . LYS A 1 332 ? 23.375 62.998 2.120 1.00 63.03 332 LYS A C 1
ATOM 2410 O O . LYS A 1 332 ? 22.575 62.601 1.247 1.00 71.92 332 LYS A O 1
ATOM 2416 N N . LYS A 1 333 ? 24.597 63.365 1.809 1.00 50.49 333 LYS A N 1
ATOM 2417 C CA . LYS A 1 333 ? 25.016 63.362 0.428 1.00 49.70 333 LYS A CA 1
ATOM 2418 C C . LYS A 1 333 ? 24.863 62.048 -0.309 1.00 49.19 333 LYS A C 1
ATOM 2419 O O . LYS A 1 333 ? 25.276 60.979 0.107 1.00 46.88 333 LYS A O 1
ATOM 2425 N N . ASN A 1 334 ? 24.257 62.156 -1.460 1.00 44.39 334 ASN A N 1
ATOM 2426 C CA . ASN A 1 334 ? 24.128 60.987 -2.248 1.00 43.72 334 ASN A CA 1
ATOM 2427 C C . ASN A 1 334 ? 25.536 60.623 -2.658 1.00 41.22 334 ASN A C 1
ATOM 2428 O O . ASN A 1 334 ? 26.305 61.435 -3.164 1.00 41.96 334 ASN A O 1
ATOM 2433 N N . PRO A 1 335 ? 25.834 59.358 -2.486 1.00 43.61 335 PRO A N 1
ATOM 2434 C CA . PRO A 1 335 ? 27.124 58.786 -2.791 1.00 40.40 335 PRO A CA 1
ATOM 2435 C C . PRO A 1 335 ? 27.578 58.936 -4.209 1.00 48.97 335 PRO A C 1
ATOM 2436 O O . PRO A 1 335 ? 28.770 59.153 -4.469 1.00 49.40 335 PRO A O 1
ATOM 2440 N N . ARG A 1 336 ? 26.619 58.804 -5.123 1.00 43.63 336 ARG A N 1
ATOM 2441 C CA . ARG A 1 336 ? 26.912 58.914 -6.534 1.00 40.00 336 ARG A CA 1
ATOM 2442 C C . ARG A 1 336 ? 27.297 60.349 -6.860 1.00 37.66 336 ARG A C 1
ATOM 2443 O O . ARG A 1 336 ? 28.180 60.651 -7.671 1.00 43.54 336 ARG A O 1
ATOM 2451 N N . ASP A 1 337 ? 26.667 61.267 -6.148 1.00 35.06 337 ASP A N 1
ATOM 2452 C CA . ASP A 1 337 ? 27.000 62.668 -6.316 1.00 37.16 337 ASP A CA 1
ATOM 2453 C C . ASP A 1 337 ? 28.365 62.959 -5.738 1.00 38.44 337 ASP A C 1
ATOM 2454 O O . ASP A 1 337 ? 29.178 63.737 -6.277 1.00 35.26 337 ASP A O 1
ATOM 2459 N N . ALA A 1 338 ? 28.609 62.325 -4.591 1.00 39.56 338 ALA A N 1
ATOM 2460 C CA . ALA A 1 338 ? 29.903 62.519 -3.951 1.00 37.03 338 ALA A CA 1
ATOM 2461 C C . ALA A 1 338 ? 30.991 62.011 -4.886 1.00 34.56 338 ALA A C 1
ATOM 2462 O O . ALA A 1 338 ? 32.008 62.687 -5.073 1.00 33.56 338 ALA A O 1
ATOM 2464 N N . LEU A 1 339 ? 30.759 60.813 -5.509 1.00 31.21 339 LEU A N 1
ATOM 2465 C CA . LEU A 1 339 ? 31.769 60.237 -6.413 1.00 32.61 339 LEU A CA 1
ATOM 2466 C C . LEU A 1 339 ? 32.051 61.163 -7.582 1.00 40.94 339 LEU A C 1
ATOM 2467 O O . LEU A 1 339 ? 33.188 61.402 -8.055 1.00 38.85 339 LEU A O 1
ATOM 2472 N N . ALA A 1 340 ? 30.948 61.738 -8.045 1.00 39.92 340 ALA A N 1
ATOM 2473 C CA . ALA A 1 340 ? 31.068 62.634 -9.167 1.00 37.22 340 ALA A CA 1
ATOM 2474 C C . ALA A 1 340 ? 31.824 63.883 -8.820 1.00 39.14 340 ALA A C 1
ATOM 2475 O O . ALA A 1 340 ? 32.650 64.332 -9.621 1.00 35.16 340 ALA A O 1
ATOM 2477 N N . ASP A 1 341 ? 31.507 64.470 -7.638 1.00 35.94 341 ASP A N 1
ATOM 2478 C CA . ASP A 1 341 ? 32.223 65.666 -7.205 1.00 36.34 341 ASP A CA 1
ATOM 2479 C C . ASP A 1 341 ? 33.691 65.321 -7.030 1.00 41.29 341 ASP A C 1
ATOM 2480 O O . ASP A 1 341 ? 34.629 66.044 -7.400 1.00 37.42 341 ASP A O 1
ATOM 2485 N N . LEU A 1 342 ? 33.883 64.138 -6.459 1.00 39.56 342 LEU A N 1
ATOM 2486 C CA . LEU A 1 342 ? 35.226 63.685 -6.257 1.00 35.89 342 LEU A CA 1
ATOM 2487 C C . LEU A 1 342 ? 35.877 63.593 -7.611 1.00 42.84 342 LEU A C 1
ATOM 2488 O O . LEU A 1 342 ? 37.023 63.971 -7.773 1.00 40.41 342 LEU A O 1
ATOM 2493 N N . LEU A 1 343 ? 35.153 63.054 -8.599 1.00 35.29 343 LEU A N 1
ATOM 2494 C CA . LEU A 1 343 ? 35.796 62.921 -9.896 1.00 37.25 343 LEU A CA 1
ATOM 2495 C C . LEU A 1 343 ? 35.886 64.186 -10.681 1.00 48.44 343 LEU A C 1
ATOM 2496 O O . LEU A 1 343 ? 36.431 64.185 -11.758 1.00 47.72 343 LEU A O 1
ATOM 2501 N N . SER A 1 344 ? 35.366 65.256 -10.130 1.00 46.00 344 SER A N 1
ATOM 2502 C CA . SER A 1 344 ? 35.369 66.524 -10.845 1.00 48.09 344 SER A CA 1
ATOM 2503 C C . SER A 1 344 ? 36.709 67.214 -10.994 1.00 56.56 344 SER A C 1
ATOM 2504 O O . SER A 1 344 ? 36.834 68.195 -11.702 1.00 62.70 344 SER A O 1
ATOM 2507 N N . CYS A 1 345 ? 37.728 66.745 -10.340 1.00 57.61 345 CYS A N 1
ATOM 2508 C CA . CYS A 1 345 ? 39.021 67.412 -10.436 1.00 58.80 345 CYS A CA 1
ATOM 2509 C C . CYS A 1 345 ? 39.691 67.505 -11.823 1.00 60.26 345 CYS A C 1
ATOM 2510 O O . CYS A 1 345 ? 40.615 68.267 -11.982 1.00 61.80 345 CYS A O 1
ATOM 2513 N N . GLY A 1 346 ? 39.336 66.749 -12.864 1.00 51.47 346 GLY A N 1
ATOM 2514 C CA . GLY A 1 346 ? 40.127 66.948 -14.065 1.00 45.65 346 GLY A CA 1
ATOM 2515 C C . GLY A 1 346 ? 41.253 65.938 -14.164 1.00 48.65 346 GLY A C 1
ATOM 2516 O O . GLY A 1 346 ? 41.275 64.924 -13.468 1.00 59.14 346 GLY A O 1
ATOM 2517 N N . LEU A 1 347 ? 42.173 66.165 -15.071 1.00 43.23 347 LEU A N 1
ATOM 2518 C CA . LEU A 1 347 ? 43.222 65.195 -15.237 1.00 42.15 347 LEU A CA 1
ATOM 2519 C C . LEU A 1 347 ? 44.420 65.595 -14.434 1.00 40.33 347 LEU A C 1
ATOM 2520 O O . LEU A 1 347 ? 44.819 66.738 -14.427 1.00 37.22 347 LEU A O 1
ATOM 2525 N N . GLN A 1 348 ? 45.067 64.663 -13.766 1.00 38.27 348 GLN A N 1
ATOM 2526 C CA . GLN A 1 348 ? 46.218 65.157 -13.036 1.00 34.62 348 GLN A CA 1
ATOM 2527 C C . GLN A 1 348 ? 47.356 64.201 -12.945 1.00 33.26 348 GLN A C 1
ATOM 2528 O O . GLN A 1 348 ? 47.307 63.048 -13.345 1.00 36.65 348 GLN A O 1
ATOM 2534 N N . ASP A 1 349 ? 48.407 64.750 -12.385 1.00 32.28 349 ASP A N 1
ATOM 2535 C CA . ASP A 1 349 ? 49.607 63.993 -12.162 1.00 35.05 349 ASP A CA 1
ATOM 2536 C C . ASP A 1 349 ? 49.384 63.272 -10.827 1.00 39.02 349 ASP A C 1
ATOM 2537 O O . ASP A 1 349 ? 48.650 63.746 -9.961 1.00 36.30 349 ASP A O 1
ATOM 2542 N N . GLU A 1 350 ? 50.010 62.138 -10.684 1.00 31.65 350 GLU A N 1
ATOM 2543 C CA . GLU A 1 350 ? 49.880 61.366 -9.476 1.00 31.73 350 GLU A CA 1
ATOM 2544 C C . GLU A 1 350 ? 50.157 62.092 -8.163 1.00 32.89 350 GLU A C 1
ATOM 2545 O O . GLU A 1 350 ? 49.521 61.816 -7.161 1.00 39.54 350 GLU A O 1
ATOM 2551 N N . GLY A 1 351 ? 51.069 63.019 -8.092 1.00 30.28 351 GLY A N 1
ATOM 2552 C CA . GLY A 1 351 ? 51.217 63.683 -6.779 1.00 34.64 351 GLY A CA 1
ATOM 2553 C C . GLY A 1 351 ? 52.241 63.055 -5.823 1.00 41.66 351 GLY A C 1
ATOM 2554 O O . GLY A 1 351 ? 52.255 63.274 -4.590 1.00 37.60 351 GLY A O 1
ATOM 2555 N N . LEU A 1 352 ? 53.106 62.250 -6.402 1.00 31.30 352 LEU A N 1
ATOM 2556 C CA . LEU A 1 352 ? 54.137 61.607 -5.637 1.00 29.00 352 LEU A CA 1
ATOM 2557 C C . LEU A 1 352 ? 55.524 62.104 -6.099 1.00 36.91 352 LEU A C 1
ATOM 2558 O O . LEU A 1 352 ? 55.858 62.065 -7.291 1.00 28.39 352 LEU A O 1
ATOM 2563 N N . PRO A 1 353 ? 56.361 62.556 -5.132 1.00 30.19 353 PRO A N 1
ATOM 2564 C CA . PRO A 1 353 ? 57.707 63.047 -5.442 1.00 26.15 353 PRO A CA 1
ATOM 2565 C C . PRO A 1 353 ? 58.663 61.956 -5.802 1.00 23.89 353 PRO A C 1
ATOM 2566 O O . PRO A 1 353 ? 58.506 60.786 -5.440 1.00 27.90 353 PRO A O 1
ATOM 2570 N N . PRO A 1 354 ? 59.761 62.285 -6.462 1.00 26.83 354 PRO A N 1
ATOM 2571 C CA . PRO A 1 354 ? 60.677 61.189 -6.739 1.00 26.80 354 PRO A CA 1
ATOM 2572 C C . PRO A 1 354 ? 61.363 60.782 -5.441 1.00 30.68 354 PRO A C 1
ATOM 2573 O O . PRO A 1 354 ? 61.456 61.613 -4.567 1.00 28.47 354 PRO A O 1
ATOM 2577 N N . LEU A 1 355 ? 61.810 59.538 -5.351 1.00 23.17 355 LEU A N 1
ATOM 2578 C CA . LEU A 1 355 ? 62.532 59.061 -4.207 1.00 27.40 355 LEU A CA 1
ATOM 2579 C C . LEU A 1 355 ? 64.025 59.288 -4.405 1.00 34.33 355 LEU A C 1
ATOM 2580 O O . LEU A 1 355 ? 64.827 59.543 -3.532 1.00 36.45 355 LEU A O 1
ATOM 2585 N N . PHE A 1 356 ? 64.394 59.143 -5.618 1.00 32.59 356 PHE A N 1
ATOM 2586 C CA . PHE A 1 356 ? 65.759 59.210 -6.050 1.00 34.01 356 PHE A CA 1
ATOM 2587 C C . PHE A 1 356 ? 65.83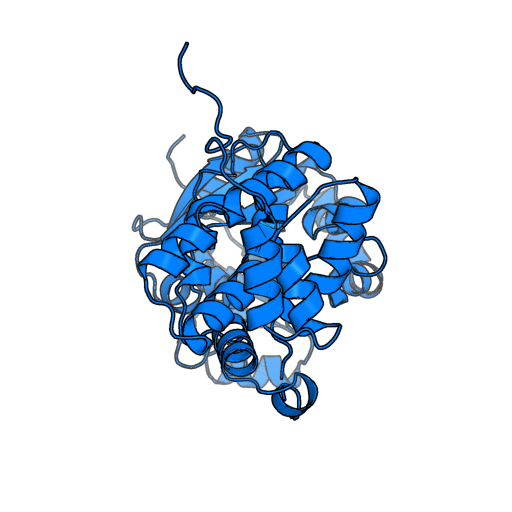8 60.228 -7.109 1.00 49.67 356 PHE A C 1
ATOM 2588 O O . PHE A 1 356 ? 64.992 60.266 -8.015 1.00 49.89 356 PHE A O 1
ATOM 2596 N N . LYS A 1 357 ? 66.848 61.036 -6.955 1.00 58.49 357 LYS A N 1
ATOM 2597 C CA . LYS A 1 357 ? 67.077 62.092 -7.923 1.00 91.81 357 LYS A CA 1
ATOM 2598 C C . LYS A 1 357 ? 67.787 61.537 -9.173 1.00 100.00 357 LYS A C 1
ATOM 2599 O O . LYS A 1 357 ? 67.069 61.201 -10.188 1.00 100.00 357 LYS A O 1
#

Nearest PDB structures (foldseek):
  1evy-assembly1_A  TM=1.003E+00  e=2.395E-67  Leishmania mexicana
  1n1e-assembly1_B  TM=9.710E-01  e=2.529E-58  Leishmania mexicana
  3k96-assembly1_B  TM=8.679E-01  e=1.225E-27  Coxiella burnetii RSA 493
  6e90-assembly2_B  TM=8.725E-01  e=7.278E-21  Homo sapiens
  1txg-assembly1_B  TM=8.020E-01  e=1.104E-22  Archaeoglobus fulgidus

Sequence (346 aa):
KDELLYLNKAVVFGSGAFGTALAMVLSKKCREVCVWHMNEEEVRLVNEKRENVLFLKGVQLASNITFTSDVEKAYNGAEIILFVIPTQFLRGFFEKSGGNLIAYAKEKQVPVLVCTKGIERSTLKFPAEIIGEFLPSPLLSVLAGPSFAIEVATGVFTCVSIASADINVARRLQRIMSTGDRSFVCWATTDTVGCEVASAVKNVLAIGSGVANGLGMGLNARAALIMMRGLLEIRDLTAALGGDGSAVFGLAGLGDLQLTCSSELSRNFTVGKKLGKGLPIEEIQRAVAEGVATADPLMRLAKQLKVKMPLCHQIYEIVYKKKNPRDALADLLSCGLQDEGLPPLFK

InterPro domains:
  IPR006109 Glycerol-3-phosphate dehydrogenase, NAD-dependent, C-terminal [PF07479] (199-339)
  IPR006168 Glycerol-3-phosphate dehydrogenase, NAD-dependent [MF_00394] (16-341)
  IPR006168 Glycerol-3-phosphate dehydrogenase, NAD-dependent [PIRSF000114] (15-350)
  IPR006168 Glycerol-3-phosphate dehydrogenase, NAD-dependent [PR00077] (20-37)
  IPR006168 Glycerol-3-phosphate dehydrogenase, NAD-dependent [PR00077] (70-97)
  IPR006168 Glycerol-3-phosphate dehydrogenase, NAD-dependent [PR00077] (150-170)
  IPR006168 Glycerol-3-phosphate dehydrogenase, NAD-dependent [PR00077] (192-216)
  IPR006168 Glycerol-3-phosphate dehydrogenase, NAD-dependent [PR00077] (217-241)
  IPR006168 Glycerol-3-phosphate dehydrogenase, NAD-dependent [PR00077] (257-274)
  IPR006168 Glycerol-3-phosphate dehydrogenase, NAD-dependent [PS00957] (207-228)
  IPR008927 6-phosphogluconate dehydrogenase-like, C-terminal domain superfamily [SSF48179] (198-350)
  IPR011128 Glycerol-3-phosphate dehydrogenase, NAD-dependent, N-terminal [PF01210] (19-177)
  IPR013328 6-phosphogluconate dehydrogenase, domain 2 [G3DSA:1.10.1040.10] (208-356)
  IPR036291 NAD(P)-binding domain superfamily [SSF51735] (14-188)

Radius of gyration: 20.07 Å; Cα contacts (8 Å, |Δi|>4): 721; chains: 1; bounding box: 52×43×57 Å

B-factor: mean 41.71, std 18.9, range [15.56, 100.0]

Solvent-accessible surface area: 15898 Å² total; per-residue (Å²): 121,145,127,44,35,137,19,92,18,0,0,0,0,6,12,28,36,36,0,0,0,0,0,24,2,0,17,93,2,4,186,77,0,11,0,32,11,142,50,69,130,56,6,148,61,0,44,120,118,58,40,0,34,51,100,10,140,69,9,131,5,26,108,45,2,61,4,21,32,47,16,70,141,0,16,98,40,2,65,0,0,0,0,22,9,63,12,125,118,0,47,36,17,4,119,184,33,0,52,95,0,22,56,32,0,105,128,127,121,7,24,0,0,0,2,9,46,3,10,16,111,97,57,20,64,4,1,12,74,0,0,30,87,45,3,47,78,100,10,16,0,5,0,0,1,30,17,78,20,90,71,5,5,78,25,80,129,7,24,0,8,0,0,3,93,76,40,96,29,0,120,127,1,45,48,1,0,7,0,51,97,146,13,5,14,6,136,37,21,49,2,35,39,1,0,11,0,1,2,0,0,26,16,0,0,0,0,6,1,0,10,12,50,13,18,69,69,48,125,139,32,26,58,54,16,29,56,98,0,13,10,7,0,60,58,0,1,73,45,49,66,16,92,21,76,4,2,120,30,52,1,0,32,16,4,0,87,37,16,0,46,20,86,168,29,132,12,4,41,14,0,72,88,9,7,136,57,68,65,15,70,64,28,112,210,125,87,4,92,0,13,26,6,3,23,0,2,34,80,7,8,145,124,61,172,21,181,9,70,22,7,79,24,6,14,37,10,5,74,130,160,46,77,16,145,80,2,44,57,68,42,118,87,82,54,184,134,135,106,45,80,91,93,140,165,217

CATH classification: 3.40.50.720 (+1 more: 1.10.1040.10)